Protein AF-Q1EM50-F1 (afdb_monomer_lite)

Sequence (250 aa):
MGCKRLDQEKNQGGVEMMKRMMVLIFISAIVITHGVSFITTSESTPSVVILEKSSELEMSRLENNWWRTETTLEPGMYHYYFSTEESTLTAESDRGNQSEGENRLFLLFVEDFGELQNSVIHDFGNRDYFNPVNEKEFYFAVSLPSGETYEVQLVIDDKEYPLEYLRDFGNQSFYRSERIEVEILEYYFKIGTGKDLVILDSLGLCREPRAFFSFSKERLPISYFELPEWSKGSALLSDISREIRKRRSQ

Secondary structure (DSSP, 8-state):
--SSSHHHHHHHHHHHHHHHHHHHHHHTT----EEEEEEEE-SS--EEEETTTTEEEE-EE-GGGEEEEEEEE-SEEEEEEEE-SS-EEPPSS--S---BTTTTBEEEEE---GGGTTT-B--TTSTTTEEE-SSSEEEEEEEEETTS--EEEEEETTEEEEEEEEEEETTEEEEE---EE-SS-EEEEEEE-SS-EEEEETTEEESS----EE--TTS-SS------GGGTT---THHHHHHHHHTT--

Radius of gyration: 26.75 Å; chains: 1; bounding box: 69×52×103 Å

Structure (mmCIF, N/CA/C/O backbone):
data_AF-Q1EM50-F1
#
_entry.id   AF-Q1EM50-F1
#
loop_
_atom_site.group_PDB
_atom_site.id
_atom_site.type_symbol
_atom_site.label_atom_id
_atom_site.label_alt_id
_atom_site.label_comp_id
_atom_site.label_asym_id
_atom_site.label_entity_id
_atom_site.label_seq_id
_atom_site.pdbx_PDB_ins_code
_atom_site.Cartn_x
_atom_site.Cartn_y
_atom_site.Cartn_z
_atom_site.occupancy
_atom_site.B_iso_or_equiv
_atom_site.auth_seq_id
_atom_site.auth_comp_id
_atom_site.auth_asym_id
_atom_site.auth_atom_id
_atom_site.pdbx_PDB_model_num
ATOM 1 N N . MET A 1 1 ? -47.768 35.170 -52.196 1.00 46.59 1 MET A N 1
ATOM 2 C CA . MET A 1 1 ? -47.112 35.277 -50.873 1.00 46.59 1 MET A CA 1
ATOM 3 C C . MET A 1 1 ? -46.940 33.874 -50.320 1.00 46.59 1 MET A C 1
ATOM 5 O O . MET A 1 1 ? -47.927 33.280 -49.923 1.00 46.59 1 MET A O 1
ATOM 9 N N . GLY A 1 2 ? -45.737 33.306 -50.356 1.00 48.09 2 GLY A N 1
ATOM 10 C CA . GLY A 1 2 ? -45.526 31.945 -49.854 1.00 48.09 2 GLY A CA 1
ATOM 11 C C . GLY A 1 2 ? -44.225 31.351 -50.359 1.00 48.09 2 GLY A C 1
ATOM 12 O O . GLY A 1 2 ? -44.261 30.524 -51.252 1.00 48.09 2 GLY A O 1
ATOM 13 N N . CYS A 1 3 ? -43.083 31.825 -49.855 1.00 46.38 3 CYS A N 1
ATOM 14 C CA . CYS A 1 3 ? -41.795 31.165 -50.105 1.00 46.38 3 CYS A CA 1
ATOM 15 C C . CYS A 1 3 ? -40.685 31.654 -49.153 1.00 46.38 3 CYS A C 1
ATOM 17 O O . CYS A 1 3 ? -39.597 31.992 -49.602 1.00 46.38 3 CYS A O 1
ATOM 19 N N . LYS A 1 4 ? -40.966 31.804 -47.848 1.00 51.16 4 LYS A N 1
ATOM 20 C CA . LYS A 1 4 ? -39.925 32.162 -46.854 1.00 51.16 4 LYS A CA 1
ATOM 21 C C . LYS A 1 4 ? -40.010 31.444 -45.498 1.00 51.16 4 LYS A C 1
ATOM 23 O O . LYS A 1 4 ? -39.128 31.644 -44.678 1.00 51.16 4 LYS A O 1
ATOM 28 N N . ARG A 1 5 ? -41.033 30.615 -45.234 1.00 48.12 5 ARG A N 1
ATOM 29 C CA . ARG A 1 5 ? -41.188 29.942 -43.923 1.00 48.12 5 ARG A CA 1
ATOM 30 C C . ARG A 1 5 ? -40.544 28.558 -43.817 1.00 48.12 5 ARG A C 1
ATOM 32 O O . ARG A 1 5 ? -40.214 28.159 -42.713 1.00 48.12 5 ARG A O 1
ATOM 39 N N . LEU A 1 6 ? -40.329 27.853 -44.927 1.00 47.03 6 LEU A N 1
ATOM 40 C CA . LEU A 1 6 ? -39.844 26.463 -44.898 1.00 47.03 6 LEU A CA 1
ATOM 41 C C . LEU A 1 6 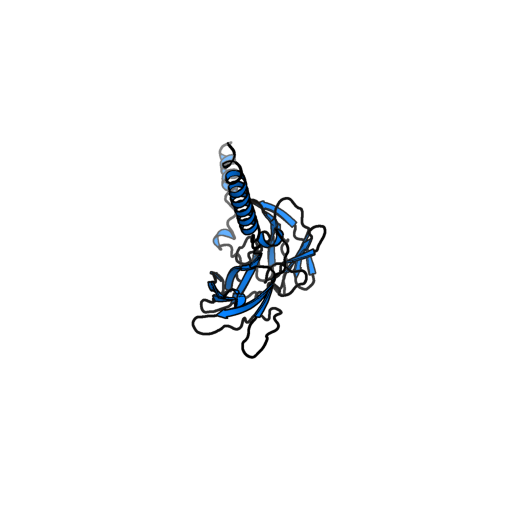? -38.322 26.330 -44.705 1.00 47.03 6 LEU A C 1
ATOM 43 O O . LEU A 1 6 ? -37.862 25.288 -44.248 1.00 47.03 6 LEU A O 1
ATOM 47 N N . ASP A 1 7 ? -37.548 27.384 -44.979 1.00 47.72 7 ASP A N 1
ATOM 48 C CA . ASP A 1 7 ? -36.081 27.325 -44.882 1.00 47.72 7 ASP A CA 1
ATOM 49 C C . ASP A 1 7 ? -35.539 27.688 -43.486 1.00 47.72 7 ASP A C 1
ATOM 51 O O . ASP A 1 7 ? -34.413 27.325 -43.148 1.00 47.72 7 ASP A O 1
ATOM 55 N N . GLN A 1 8 ? -36.330 28.362 -42.638 1.00 45.41 8 GLN A N 1
ATOM 56 C CA . GLN A 1 8 ? -35.905 28.729 -41.277 1.00 45.41 8 GLN A CA 1
ATOM 57 C C . GLN A 1 8 ? -36.078 27.590 -40.259 1.00 45.41 8 GLN A C 1
ATOM 59 O O . GLN A 1 8 ? -35.199 27.406 -39.419 1.00 45.41 8 GLN A O 1
ATOM 64 N N . GLU A 1 9 ? -37.132 26.773 -40.365 1.00 44.31 9 GLU A N 1
ATOM 65 C CA . GLU A 1 9 ? -37.340 25.627 -39.458 1.00 44.31 9 GLU A CA 1
ATOM 66 C C . GLU A 1 9 ? -36.348 24.481 -39.721 1.00 44.31 9 GLU A C 1
ATOM 68 O O . GLU A 1 9 ? -35.894 23.815 -38.789 1.00 44.31 9 GLU A O 1
ATOM 73 N N . LYS A 1 10 ? -35.928 24.289 -40.980 1.00 45.84 10 LYS A N 1
ATOM 74 C CA . LYS A 1 10 ? -34.984 23.225 -41.363 1.00 45.84 10 LYS A CA 1
ATOM 75 C C . LYS A 1 10 ? -33.557 23.481 -40.857 1.00 45.84 10 LYS A C 1
ATOM 77 O O . LYS A 1 10 ? -32.860 22.539 -40.487 1.00 45.84 10 LYS A O 1
ATOM 82 N N . ASN A 1 11 ? -33.142 24.750 -40.794 1.00 48.94 11 ASN A N 1
ATOM 83 C CA . ASN A 1 11 ? -31.814 25.146 -40.314 1.00 48.94 11 ASN A CA 1
ATOM 84 C C . ASN A 1 11 ? -31.705 25.161 -38.780 1.00 48.94 11 ASN A C 1
ATOM 86 O O . ASN A 1 11 ? -30.638 24.860 -38.251 1.00 48.94 11 ASN A O 1
ATOM 90 N N . GLN A 1 12 ? -32.787 25.455 -38.049 1.00 49.91 12 GLN A N 1
ATOM 91 C CA . GLN A 1 12 ? -32.777 25.383 -36.580 1.00 49.91 12 GLN A CA 1
ATOM 92 C C . GLN A 1 12 ? -32.738 23.933 -36.074 1.00 49.91 12 GLN A C 1
ATOM 94 O O . GLN A 1 12 ? -31.935 23.626 -35.194 1.00 49.91 12 GLN A O 1
ATOM 99 N N . GLY A 1 13 ? -33.495 23.019 -36.696 1.00 52.66 13 GLY A N 1
ATOM 100 C CA . GLY A 1 13 ? -33.483 21.596 -36.330 1.00 52.66 13 GLY A CA 1
ATOM 101 C C . GLY A 1 13 ? -32.130 20.904 -36.550 1.00 52.66 13 GLY A C 1
ATOM 102 O O . GLY A 1 13 ? -31.736 20.062 -35.747 1.00 52.66 13 GLY A O 1
ATOM 103 N N . GLY A 1 14 ? -31.383 21.290 -37.593 1.00 54.12 14 GLY A N 1
ATOM 104 C CA . GLY A 1 14 ? -30.041 20.761 -37.871 1.00 54.12 14 GLY A CA 1
ATOM 105 C C . GLY A 1 14 ? -28.981 21.233 -36.871 1.00 54.12 14 GLY A C 1
ATOM 106 O O . GLY A 1 14 ? -28.172 20.432 -36.408 1.00 54.12 14 GLY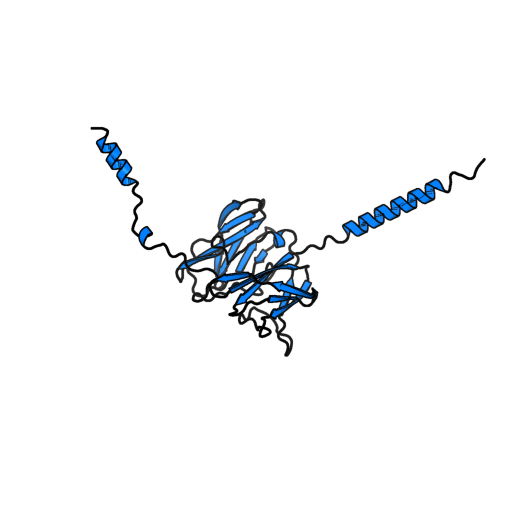 A O 1
ATOM 107 N N . VAL A 1 15 ? -29.023 22.510 -36.473 1.00 59.34 15 VAL A N 1
ATOM 108 C CA . VAL A 1 15 ? -28.106 23.077 -35.466 1.00 59.34 15 VAL A CA 1
ATOM 109 C C . VAL A 1 15 ? -28.381 22.493 -34.079 1.00 59.34 15 VAL A C 1
ATOM 111 O O . VAL A 1 15 ? -27.447 22.242 -33.318 1.00 59.34 15 VAL A O 1
ATOM 114 N N . GLU A 1 16 ? -29.645 22.238 -33.748 1.00 58.31 16 GLU A N 1
ATOM 115 C CA . GLU A 1 16 ? -30.034 21.652 -32.466 1.00 58.31 16 GLU A CA 1
ATOM 116 C C . GLU A 1 16 ? -29.720 20.148 -32.390 1.00 58.31 16 GLU A C 1
ATOM 118 O O . GLU A 1 16 ? -29.239 19.681 -31.355 1.00 58.31 16 GLU A O 1
ATOM 123 N N . MET A 1 17 ? -29.857 19.406 -33.500 1.00 57.94 17 MET A N 1
ATOM 124 C CA . MET A 1 17 ? -29.350 18.030 -33.617 1.00 57.94 17 MET A CA 1
ATOM 125 C C . MET A 1 17 ? -27.823 17.966 -33.507 1.00 57.94 17 MET A C 1
ATOM 127 O O . MET A 1 17 ? -27.319 17.147 -32.746 1.00 57.94 17 MET A O 1
ATOM 131 N N . MET A 1 18 ? -27.081 18.847 -34.189 1.00 57.44 18 MET A N 1
ATOM 132 C CA . MET A 1 18 ? -25.615 18.909 -34.085 1.00 57.44 18 MET A CA 1
ATOM 133 C C . MET A 1 18 ? -25.145 19.248 -32.666 1.00 57.44 18 MET A C 1
ATOM 135 O O . MET A 1 18 ? -24.194 18.642 -32.184 1.00 57.44 18 MET A O 1
ATOM 139 N N . LYS A 1 19 ? -25.826 20.172 -31.971 1.00 54.00 19 LYS A N 1
ATOM 140 C CA . LYS A 1 19 ? -25.531 20.499 -30.566 1.00 54.00 19 LYS A CA 1
ATOM 141 C C . LYS A 1 19 ? -25.819 19.324 -29.633 1.00 54.00 19 LYS A C 1
ATOM 143 O O . LYS A 1 19 ? -24.989 19.030 -28.781 1.00 54.00 19 LYS A O 1
ATOM 148 N N . ARG A 1 20 ? -26.943 18.617 -29.806 1.00 57.12 20 ARG A N 1
ATOM 149 C CA . ARG A 1 20 ? -27.256 17.404 -29.026 1.00 57.12 20 ARG A CA 1
ATOM 150 C C . ARG A 1 20 ? -26.270 16.269 -29.306 1.00 57.12 20 ARG A C 1
ATOM 152 O O . ARG A 1 20 ? -25.880 15.580 -28.373 1.00 57.12 20 ARG A O 1
ATOM 159 N N . MET A 1 21 ? -25.821 16.117 -30.552 1.00 56.72 21 MET A N 1
ATOM 160 C CA . MET A 1 21 ? -24.827 15.113 -30.938 1.00 56.72 21 MET A CA 1
ATOM 161 C C . MET A 1 21 ? -23.429 15.458 -30.401 1.00 56.72 21 MET A C 1
ATOM 163 O O . MET A 1 21 ? -22.758 14.576 -29.884 1.00 56.72 21 MET A O 1
ATOM 167 N N . MET A 1 22 ? -23.019 16.736 -30.412 1.00 54.31 22 MET A N 1
ATOM 168 C CA . MET A 1 22 ? -21.785 17.191 -29.747 1.00 54.31 22 MET A CA 1
ATOM 169 C C . MET A 1 22 ? -21.837 17.004 -28.228 1.00 54.31 22 MET A C 1
ATOM 171 O O . MET A 1 22 ? -20.838 16.600 -27.650 1.00 54.31 22 MET A O 1
ATOM 175 N N . VAL A 1 23 ? -22.977 17.267 -27.580 1.00 54.34 23 VAL A N 1
ATOM 176 C CA . VAL A 1 23 ? -23.145 17.041 -26.133 1.00 54.34 23 VAL A CA 1
ATOM 177 C C . VAL A 1 23 ? -23.120 15.545 -25.802 1.00 54.34 23 VAL A C 1
ATOM 179 O O . VAL A 1 23 ? -22.482 15.164 -24.831 1.00 54.34 23 VAL A O 1
ATOM 182 N N . LEU A 1 24 ? -23.718 14.681 -26.628 1.00 50.94 24 LEU A N 1
ATOM 183 C CA . LEU A 1 24 ? -23.618 13.223 -26.475 1.00 50.94 24 LEU A CA 1
ATOM 184 C C . LEU A 1 24 ? -22.183 12.706 -26.680 1.00 50.94 24 LEU A C 1
ATOM 186 O O . LEU A 1 24 ? -21.762 11.835 -25.930 1.00 50.94 24 LEU A O 1
ATOM 190 N N . ILE A 1 25 ? -21.421 13.280 -27.619 1.00 52.12 25 ILE A N 1
ATOM 191 C CA . ILE A 1 25 ? -19.994 12.966 -27.828 1.00 52.12 25 ILE A CA 1
ATOM 192 C C . ILE A 1 25 ? -19.126 13.483 -26.664 1.00 52.12 25 ILE A C 1
ATOM 194 O O . ILE A 1 25 ? -18.155 12.837 -26.285 1.00 52.12 25 ILE A O 1
ATOM 198 N N . PHE A 1 26 ? -19.488 14.616 -26.052 1.00 46.25 26 PHE A N 1
ATOM 199 C CA . PHE A 1 26 ? -18.817 15.128 -24.850 1.00 46.25 26 PHE A CA 1
ATOM 200 C C . PHE A 1 26 ? -19.151 14.323 -23.583 1.00 46.25 26 PHE A C 1
ATOM 202 O O . PHE A 1 26 ? -18.337 14.278 -22.667 1.00 46.25 26 PHE A O 1
ATOM 209 N N . ILE A 1 27 ? -20.322 13.682 -23.525 1.00 49.00 27 ILE A N 1
ATOM 210 C CA . ILE A 1 27 ? -20.738 12.826 -22.401 1.00 49.00 27 ILE A CA 1
ATOM 211 C C . ILE A 1 27 ? -20.213 11.384 -22.564 1.00 49.00 27 ILE A C 1
ATOM 213 O O . ILE A 1 27 ? -20.078 10.672 -21.574 1.00 49.00 27 ILE A O 1
ATOM 217 N N . SER A 1 28 ? -19.856 10.941 -23.776 1.00 42.94 28 SER A N 1
ATOM 218 C CA . SER A 1 28 ? -19.485 9.542 -24.051 1.00 42.94 28 SER A CA 1
ATOM 219 C C . SER A 1 28 ? -18.053 9.130 -23.684 1.00 42.94 28 SER A C 1
ATOM 221 O O . SER A 1 28 ? -17.661 8.017 -24.018 1.00 42.94 28 SER A O 1
ATOM 223 N N . ALA A 1 29 ? -17.255 9.976 -23.032 1.00 45.69 29 ALA A N 1
ATOM 224 C CA . ALA A 1 29 ? -15.883 9.608 -22.674 1.00 45.69 29 ALA A CA 1
ATOM 225 C C . ALA A 1 29 ? -15.440 10.189 -21.326 1.00 45.69 29 ALA A C 1
ATOM 227 O O . ALA A 1 29 ? -14.346 10.740 -21.209 1.00 45.69 29 ALA A O 1
ATOM 228 N N . ILE A 1 30 ? -16.267 10.046 -20.284 1.00 45.31 30 ILE A N 1
ATOM 229 C CA . ILE A 1 30 ? -15.701 9.990 -18.931 1.00 45.31 30 ILE A CA 1
ATOM 230 C C . ILE A 1 30 ? -14.996 8.640 -18.849 1.00 45.31 30 ILE A C 1
ATOM 232 O O . ILE A 1 30 ? -15.597 7.613 -18.550 1.00 45.31 30 ILE A O 1
ATOM 236 N N . VAL A 1 31 ? -13.727 8.645 -19.235 1.00 50.88 31 VAL A N 1
ATOM 237 C CA . VAL A 1 31 ? -12.832 7.519 -19.032 1.00 50.88 31 VAL A CA 1
ATOM 238 C C . VAL A 1 31 ? -12.596 7.443 -17.529 1.00 50.88 31 VAL A C 1
ATOM 240 O O . VAL A 1 31 ? -11.901 8.290 -16.969 1.00 50.88 31 VAL A O 1
ATOM 243 N N . ILE A 1 32 ? -13.252 6.493 -16.862 1.00 57.81 32 ILE A N 1
ATOM 244 C CA . ILE A 1 32 ? -13.056 6.264 -15.431 1.00 57.81 32 ILE A CA 1
ATOM 245 C C . ILE A 1 32 ? -11.685 5.608 -15.283 1.00 57.81 32 ILE A C 1
ATOM 247 O O . ILE A 1 32 ? -11.482 4.456 -15.673 1.00 57.81 32 ILE A O 1
ATOM 251 N N . THR A 1 33 ? -10.726 6.372 -14.775 1.00 55.50 33 THR A N 1
ATOM 252 C CA . THR A 1 33 ? -9.389 5.876 -14.468 1.00 55.50 33 THR A CA 1
ATOM 253 C C . THR A 1 33 ? -9.301 5.489 -12.990 1.00 55.50 33 THR A C 1
ATOM 255 O O . THR A 1 33 ? -10.039 6.007 -12.155 1.00 55.50 33 THR A O 1
ATOM 258 N N . HIS A 1 34 ? -8.430 4.531 -12.694 1.00 70.00 34 HIS A N 1
ATOM 259 C CA . HIS A 1 34 ? -8.371 3.750 -11.464 1.00 70.00 34 HIS A CA 1
ATOM 260 C C . HIS A 1 34 ? -6.939 3.770 -10.930 1.00 70.00 34 HIS A C 1
ATOM 262 O O . HIS A 1 34 ? -6.017 3.425 -11.669 1.00 70.00 34 HIS A O 1
ATOM 268 N N . GLY A 1 35 ? -6.741 4.187 -9.677 1.00 73.69 35 GLY A N 1
ATOM 269 C CA . GLY A 1 35 ? -5.419 4.242 -9.045 1.00 73.69 35 GLY A CA 1
ATOM 270 C C . GLY A 1 35 ? -4.716 2.879 -9.006 1.00 73.69 35 GLY A C 1
ATOM 271 O O . GLY A 1 35 ? -5.285 1.891 -8.535 1.00 73.69 35 GLY A O 1
ATOM 272 N N . VAL A 1 36 ? -3.477 2.841 -9.499 1.00 81.94 36 VAL A N 1
ATOM 273 C CA . VAL A 1 36 ? -2.572 1.684 -9.499 1.00 81.94 36 VAL A CA 1
ATOM 274 C C . VAL A 1 36 ? -1.199 2.132 -9.006 1.00 81.94 36 VAL A C 1
ATOM 276 O O . VAL A 1 36 ? -0.687 3.167 -9.436 1.00 81.94 36 VAL A O 1
ATOM 279 N N . SER A 1 37 ? -0.592 1.326 -8.135 1.00 83.62 37 SER A N 1
ATOM 280 C CA . SER A 1 37 ? 0.746 1.557 -7.588 1.00 83.62 37 SER A CA 1
ATOM 281 C C . SER A 1 37 ? 1.738 0.536 -8.139 1.00 83.62 37 SER A C 1
ATOM 283 O O . SER A 1 37 ? 1.469 -0.664 -8.160 1.00 83.62 37 SER A O 1
ATOM 285 N N . PHE A 1 38 ? 2.905 1.016 -8.562 1.00 87.00 38 PHE A N 1
ATOM 286 C CA . PHE A 1 38 ? 4.030 0.191 -8.988 1.00 87.00 38 PHE A CA 1
ATOM 287 C C . PHE A 1 38 ? 5.197 0.394 -8.037 1.00 87.00 38 PHE A C 1
ATOM 289 O O . PHE A 1 38 ? 5.531 1.525 -7.681 1.00 87.00 38 PHE A O 1
ATOM 296 N N . ILE A 1 39 ? 5.829 -0.708 -7.635 1.00 86.44 39 ILE A N 1
ATOM 297 C CA . ILE A 1 39 ? 6.835 -0.715 -6.576 1.00 86.44 39 ILE A CA 1
ATOM 298 C C . ILE A 1 39 ? 7.973 -1.649 -6.979 1.00 86.44 39 ILE A C 1
ATOM 300 O O . ILE A 1 39 ? 7.712 -2.769 -7.415 1.00 86.44 39 ILE A O 1
ATOM 304 N N . THR A 1 40 ? 9.219 -1.215 -6.795 1.00 86.06 40 THR A N 1
ATOM 305 C CA . THR A 1 40 ? 10.405 -2.060 -6.988 1.00 86.06 40 THR A CA 1
ATOM 306 C C . THR A 1 40 ? 11.553 -1.623 -6.081 1.00 86.06 40 THR A C 1
ATOM 308 O O . THR A 1 40 ? 11.543 -0.525 -5.522 1.00 86.06 40 THR A O 1
ATOM 311 N N . THR A 1 41 ? 12.571 -2.468 -5.967 1.00 85.56 41 THR A N 1
ATOM 312 C CA . THR A 1 41 ? 13.893 -2.120 -5.445 1.00 85.56 41 THR A CA 1
ATOM 313 C C . THR A 1 41 ? 14.873 -1.949 -6.603 1.00 85.56 41 THR A C 1
ATOM 315 O O . THR A 1 41 ? 14.811 -2.683 -7.587 1.00 85.56 41 THR A O 1
ATOM 318 N N . SER A 1 42 ? 15.760 -0.957 -6.519 1.00 85.50 42 SER A N 1
ATOM 319 C CA . SER A 1 42 ? 16.832 -0.757 -7.504 1.00 85.50 42 SER A CA 1
ATOM 320 C C . SER A 1 42 ? 17.921 0.162 -6.955 1.00 85.50 42 SER A C 1
ATOM 322 O O . SER A 1 42 ? 17.621 1.130 -6.254 1.00 85.50 42 SER A O 1
ATOM 324 N N . GLU A 1 43 ? 19.179 -0.115 -7.295 1.00 86.38 43 GLU A N 1
ATOM 325 C CA . GLU A 1 43 ? 20.314 0.761 -6.971 1.00 86.38 43 GLU A CA 1
ATOM 326 C C . GLU A 1 43 ? 20.378 1.999 -7.883 1.00 86.38 43 GLU A C 1
ATOM 328 O O . GLU A 1 43 ? 20.822 3.064 -7.456 1.00 86.38 43 GLU A O 1
ATOM 333 N N . SER A 1 44 ? 19.895 1.879 -9.122 1.00 87.31 44 SER A N 1
ATOM 334 C CA . SER A 1 44 ? 19.751 2.974 -10.089 1.00 87.31 44 SER A CA 1
ATOM 335 C C . SER A 1 44 ? 18.296 3.438 -10.184 1.00 87.31 44 SER A C 1
ATOM 337 O O . SER A 1 44 ? 17.386 2.688 -9.829 1.00 87.31 44 SER A O 1
ATOM 339 N N . THR A 1 45 ? 18.063 4.669 -10.653 1.00 90.56 45 THR A N 1
ATOM 340 C CA . THR A 1 45 ? 16.712 5.236 -10.811 1.00 90.56 45 THR A CA 1
ATOM 341 C C . THR A 1 45 ? 15.898 4.412 -11.814 1.00 90.56 45 THR A C 1
ATOM 343 O O . THR A 1 45 ? 16.259 4.391 -12.994 1.00 90.56 45 THR A O 1
ATOM 346 N N . PRO A 1 46 ? 14.819 3.737 -11.381 1.00 91.62 46 PRO A N 1
ATOM 347 C CA . PRO A 1 46 ? 13.969 2.976 -12.268 1.00 91.62 46 PRO A CA 1
ATOM 348 C C . PRO A 1 46 ? 12.812 3.822 -12.815 1.00 91.62 46 PRO A C 1
ATOM 350 O O . PRO A 1 46 ? 12.378 4.805 -12.208 1.00 91.62 46 PRO A O 1
ATOM 353 N N . SER A 1 47 ? 12.267 3.374 -13.937 1.00 91.69 47 SER A N 1
ATOM 354 C CA . SER A 1 47 ? 10.997 3.810 -14.510 1.00 91.69 47 SER A CA 1
ATOM 355 C C . SER A 1 47 ? 10.075 2.609 -14.731 1.00 91.69 47 SER A C 1
ATOM 357 O O . SER A 1 47 ? 10.524 1.460 -14.790 1.00 91.69 47 SER A O 1
ATOM 359 N N . VAL A 1 48 ? 8.773 2.867 -14.845 1.00 91.44 48 VAL A N 1
ATOM 360 C CA . VAL A 1 48 ? 7.770 1.860 -15.223 1.00 91.44 48 VAL A CA 1
ATOM 361 C C . VAL A 1 48 ? 7.294 2.142 -16.631 1.00 91.44 48 VAL A C 1
ATOM 363 O O . VAL A 1 48 ? 6.753 3.214 -16.894 1.00 91.44 48 VAL A O 1
ATOM 366 N N . VAL A 1 49 ? 7.435 1.170 -17.525 1.00 90.56 49 VAL A N 1
ATOM 367 C CA . VAL A 1 49 ? 6.914 1.259 -18.889 1.00 90.56 49 VAL A CA 1
ATOM 368 C C . VAL A 1 49 ? 5.646 0.423 -18.992 1.00 90.56 49 VAL A C 1
ATOM 370 O O . VAL A 1 49 ? 5.680 -0.771 -18.711 1.00 90.56 49 VAL A O 1
ATOM 373 N N . ILE A 1 50 ? 4.542 1.045 -19.413 1.00 91.06 50 ILE A N 1
ATOM 374 C CA . ILE A 1 50 ? 3.243 0.394 -19.643 1.00 91.06 50 ILE A CA 1
ATOM 375 C C . ILE A 1 50 ? 2.986 0.366 -21.150 1.00 91.06 50 ILE A C 1
ATOM 377 O O . ILE A 1 50 ? 2.811 1.417 -21.780 1.00 91.06 50 ILE A O 1
ATOM 381 N N . LEU A 1 51 ? 2.966 -0.832 -21.737 1.00 89.44 51 LEU A N 1
ATOM 382 C CA . LEU A 1 51 ? 2.999 -1.015 -23.190 1.00 89.44 51 LEU A CA 1
ATOM 383 C C . LEU A 1 51 ? 1.747 -0.465 -23.879 1.00 89.44 51 LEU A C 1
ATOM 385 O O . LEU A 1 51 ? 1.850 0.307 -24.834 1.00 89.44 51 LEU A O 1
ATOM 389 N N . GLU A 1 52 ? 0.561 -0.793 -23.369 1.00 90.88 52 GLU A N 1
ATOM 390 C CA . GLU A 1 52 ? -0.723 -0.418 -23.975 1.00 90.88 52 GLU A CA 1
ATOM 391 C C . GLU A 1 52 ? -0.980 1.090 -23.934 1.00 90.88 52 GLU A C 1
ATOM 393 O O . GLU A 1 52 ? -1.747 1.613 -24.742 1.00 90.88 52 GLU A O 1
ATOM 398 N N . LYS A 1 53 ? -0.340 1.806 -23.005 1.00 88.00 53 LYS A N 1
ATOM 399 C CA . LYS A 1 53 ? -0.430 3.268 -22.901 1.00 88.00 53 LYS A CA 1
ATOM 400 C C . LYS A 1 53 ? 0.720 3.981 -23.613 1.00 88.00 53 LYS A C 1
ATOM 402 O O . LYS A 1 53 ? 0.652 5.198 -23.762 1.00 88.00 53 LYS A O 1
ATOM 407 N N . SER A 1 54 ? 1.746 3.250 -24.066 1.00 86.88 54 SER A N 1
ATOM 408 C CA . SER A 1 54 ? 2.994 3.829 -24.590 1.00 86.88 54 SER A CA 1
ATOM 409 C C . SER A 1 54 ? 3.557 4.904 -23.651 1.00 86.88 54 SER A C 1
ATOM 411 O O . SER A 1 54 ? 4.014 5.958 -24.091 1.00 86.88 54 SER A O 1
ATOM 413 N N . SER A 1 55 ? 3.454 4.650 -22.345 1.00 88.94 55 SER A N 1
ATOM 414 C CA . SER A 1 55 ? 3.813 5.595 -21.294 1.00 88.94 55 SER A CA 1
ATOM 415 C C . SER A 1 55 ? 4.958 5.051 -20.460 1.00 88.94 55 SER A C 1
ATOM 417 O O . SER A 1 55 ? 4.931 3.888 -20.054 1.00 88.94 55 SER A O 1
ATOM 419 N N . GLU A 1 56 ? 5.903 5.927 -20.149 1.00 92.31 56 GLU A N 1
ATOM 420 C CA . GLU A 1 56 ? 6.960 5.692 -19.178 1.00 92.31 56 GLU A CA 1
ATOM 421 C C . GLU A 1 56 ? 6.727 6.604 -17.973 1.00 92.31 56 GLU A C 1
ATOM 423 O O . GLU A 1 56 ? 6.487 7.803 -18.125 1.00 92.31 56 GLU A O 1
ATOM 428 N N . LEU A 1 57 ? 6.737 6.016 -16.781 1.00 92.75 57 LEU A N 1
ATOM 429 C CA . LEU A 1 57 ? 6.469 6.696 -15.524 1.00 92.75 57 LEU A CA 1
ATOM 430 C C . LEU A 1 57 ? 7.745 6.743 -14.694 1.00 92.75 57 LEU A C 1
ATOM 432 O O . LEU A 1 57 ? 8.318 5.704 -14.359 1.00 92.75 57 LEU A O 1
ATOM 436 N N . GLU A 1 58 ? 8.159 7.952 -14.328 1.00 93.12 58 GLU A N 1
ATOM 437 C CA . GLU A 1 58 ? 9.238 8.152 -13.368 1.00 93.12 58 GLU A CA 1
ATOM 438 C C . GLU A 1 58 ? 8.812 7.667 -11.979 1.00 93.12 58 GLU A C 1
ATOM 440 O O . GLU A 1 58 ? 7.651 7.806 -11.570 1.00 93.12 58 GLU A O 1
ATOM 445 N N . MET A 1 59 ? 9.765 7.092 -11.245 1.00 92.62 59 MET A N 1
ATOM 446 C CA . MET A 1 59 ? 9.537 6.605 -9.891 1.00 92.62 59 MET A CA 1
ATOM 447 C C . MET A 1 59 ? 10.167 7.529 -8.854 1.00 92.62 59 MET A C 1
ATOM 449 O O . MET A 1 59 ? 11.292 8.005 -8.994 1.00 92.62 59 MET A O 1
ATOM 453 N N . SER A 1 60 ? 9.435 7.752 -7.769 1.00 92.56 60 SER A N 1
ATOM 454 C CA . SER A 1 60 ? 9.911 8.476 -6.599 1.00 92.56 60 SER A CA 1
ATOM 455 C C . SER A 1 60 ? 10.660 7.535 -5.665 1.00 92.56 60 SER A C 1
ATOM 457 O O . SER A 1 60 ? 10.220 6.411 -5.403 1.00 92.56 60 SER A O 1
ATOM 459 N N . ARG A 1 61 ? 11.799 8.008 -5.155 1.00 92.25 61 ARG A N 1
ATOM 460 C CA . ARG A 1 61 ? 12.652 7.250 -4.239 1.00 92.25 61 ARG A CA 1
ATOM 461 C C . ARG A 1 61 ? 12.082 7.265 -2.822 1.00 92.25 61 ARG A C 1
ATOM 463 O O . ARG A 1 61 ? 11.721 8.320 -2.307 1.00 92.25 61 ARG A O 1
ATOM 470 N N . LEU A 1 62 ? 12.077 6.099 -2.195 1.00 90.81 62 LEU A N 1
ATOM 471 C CA . LEU A 1 62 ? 11.822 5.873 -0.775 1.00 90.81 62 LEU A CA 1
ATOM 472 C C . LEU A 1 62 ? 13.131 5.452 -0.084 1.00 90.81 62 LEU A C 1
ATOM 474 O O . LEU A 1 62 ? 14.203 5.414 -0.699 1.00 90.81 62 LEU A O 1
ATOM 478 N N . GLU A 1 63 ? 13.076 5.151 1.210 1.00 91.00 63 GLU A N 1
ATOM 479 C CA . GLU A 1 63 ? 14.264 4.692 1.929 1.00 91.00 63 GLU A CA 1
ATOM 480 C C . GLU A 1 63 ? 14.733 3.315 1.434 1.00 91.00 63 GLU A C 1
ATOM 482 O O . GLU A 1 63 ? 13.996 2.570 0.786 1.00 91.00 63 GLU A O 1
ATOM 487 N N . ASN A 1 64 ? 15.997 2.985 1.715 1.00 89.06 64 ASN A N 1
ATOM 488 C CA . ASN A 1 64 ? 16.595 1.683 1.406 1.00 89.06 64 ASN A CA 1
ATOM 489 C C . ASN A 1 64 ? 16.390 1.225 -0.051 1.00 89.06 64 ASN A C 1
ATOM 491 O O . ASN A 1 64 ? 16.188 0.040 -0.326 1.00 89.06 64 ASN A O 1
ATOM 495 N N . ASN A 1 65 ? 16.479 2.175 -0.992 1.00 88.62 65 ASN A N 1
ATOM 496 C CA . ASN A 1 65 ? 16.421 1.932 -2.437 1.00 88.62 65 ASN A CA 1
ATOM 497 C C . ASN A 1 65 ? 15.095 1.323 -2.916 1.00 88.62 65 ASN A C 1
ATOM 499 O O . ASN A 1 65 ? 15.057 0.651 -3.949 1.00 88.62 65 ASN A O 1
ATOM 503 N N . TRP A 1 66 ? 14.019 1.555 -2.166 1.00 90.62 66 TRP A N 1
ATOM 504 C CA . TRP A 1 66 ? 12.666 1.357 -2.657 1.00 90.62 66 TRP A CA 1
ATOM 505 C C . TRP A 1 66 ? 12.267 2.493 -3.589 1.00 90.62 66 TRP A C 1
ATOM 507 O O . TRP A 1 66 ? 12.643 3.649 -3.395 1.00 90.62 66 TRP A O 1
ATOM 517 N N . TRP A 1 67 ? 11.472 2.153 -4.592 1.00 91.00 67 TRP A N 1
ATOM 518 C CA . TRP A 1 67 ? 10.955 3.080 -5.582 1.00 91.00 67 TRP A CA 1
ATOM 519 C C . TRP A 1 67 ? 9.471 2.834 -5.775 1.00 91.00 67 TRP A C 1
ATOM 521 O O . TRP A 1 67 ? 9.031 1.682 -5.815 1.00 91.00 67 TRP A O 1
ATOM 531 N N . ARG A 1 68 ? 8.705 3.915 -5.919 1.00 89.12 68 ARG A N 1
ATOM 532 C CA . ARG A 1 68 ? 7.265 3.857 -6.172 1.00 89.12 68 ARG A CA 1
ATOM 533 C C . ARG A 1 68 ? 6.851 4.853 -7.237 1.00 89.12 68 ARG A C 1
ATOM 535 O O . ARG A 1 68 ? 7.361 5.969 -7.280 1.00 89.12 68 ARG A O 1
ATOM 542 N N . THR A 1 69 ? 5.870 4.479 -8.040 1.00 89.62 69 THR A N 1
ATOM 543 C CA . THR A 1 69 ? 5.078 5.435 -8.813 1.00 89.62 69 THR A CA 1
ATOM 544 C C . THR A 1 69 ? 3.614 5.037 -8.783 1.00 89.62 69 THR A C 1
ATOM 546 O O . THR A 1 69 ? 3.283 3.875 -8.539 1.00 89.62 69 THR A O 1
ATOM 549 N N . GLU A 1 70 ? 2.745 6.009 -9.010 1.00 86.69 70 GLU A N 1
ATOM 550 C CA . GLU A 1 70 ? 1.308 5.804 -9.088 1.00 86.69 70 GLU A CA 1
ATOM 551 C C . GLU A 1 70 ? 0.780 6.418 -10.368 1.00 86.69 70 GLU A C 1
ATOM 553 O O . GLU A 1 70 ? 1.229 7.472 -10.818 1.00 86.69 70 GLU A O 1
ATOM 558 N N . THR A 1 71 ? -0.196 5.750 -10.956 1.00 87.06 71 THR A N 1
ATOM 559 C CA . THR A 1 71 ? -0.905 6.253 -12.123 1.00 87.06 71 THR A CA 1
ATOM 560 C C . THR A 1 71 ? -2.350 5.810 -12.057 1.00 87.06 71 THR A C 1
ATOM 562 O O . THR A 1 71 ? -2.731 4.980 -11.231 1.00 87.06 71 THR A O 1
ATOM 565 N N . THR A 1 72 ? -3.161 6.354 -12.950 1.00 85.81 72 THR A N 1
ATOM 566 C CA . THR A 1 72 ? -4.547 5.936 -13.095 1.00 85.81 72 THR A CA 1
ATOM 567 C C . THR A 1 72 ? -4.727 5.209 -14.421 1.00 85.81 72 THR A C 1
ATOM 569 O O . THR A 1 72 ? -4.409 5.770 -15.472 1.00 85.81 72 THR A O 1
ATOM 572 N N . LEU A 1 73 ? -5.244 3.982 -14.380 1.00 87.69 73 LEU A N 1
ATOM 573 C CA . LEU A 1 73 ? -5.486 3.133 -15.551 1.00 87.69 73 LEU A CA 1
ATOM 574 C C . LEU A 1 73 ? -6.979 2.874 -15.745 1.00 87.69 73 LEU A C 1
ATOM 576 O O . LEU A 1 73 ? -7.762 2.975 -14.813 1.00 87.69 73 LEU A O 1
ATOM 580 N N . GLU A 1 74 ? -7.402 2.568 -16.962 1.00 88.75 74 GLU A N 1
ATOM 581 C CA . GLU A 1 74 ? -8.769 2.080 -17.176 1.00 88.75 74 GLU A CA 1
ATOM 582 C C . GLU A 1 74 ? -8.866 0.618 -16.725 1.00 88.75 74 GLU A C 1
ATOM 584 O O . GLU A 1 74 ? -7.838 -0.059 -16.669 1.00 88.75 74 GLU A O 1
ATOM 589 N N . PRO A 1 75 ? -10.066 0.091 -16.436 1.00 90.12 75 PRO A N 1
ATOM 590 C CA . PRO A 1 75 ? -10.227 -1.341 -16.238 1.00 90.12 75 PRO A CA 1
ATOM 591 C C . PRO A 1 75 ? -9.762 -2.108 -17.483 1.00 90.12 75 PRO A C 1
ATOM 593 O O . PRO A 1 75 ? -10.139 -1.770 -18.609 1.00 90.12 75 PRO A O 1
ATOM 596 N N . GLY A 1 76 ? -8.935 -3.135 -17.301 1.00 91.00 76 GLY A N 1
ATOM 597 C CA . GLY A 1 76 ? -8.324 -3.852 -18.416 1.00 91.00 76 GLY A CA 1
ATOM 598 C C . GLY A 1 76 ? -7.058 -4.623 -18.060 1.00 91.00 76 GLY A C 1
ATOM 599 O O . GLY A 1 76 ? -6.632 -4.673 -16.910 1.00 91.00 76 GLY A O 1
ATOM 600 N N . MET A 1 77 ? -6.471 -5.248 -19.078 1.00 90.25 77 MET A N 1
ATOM 601 C CA . MET A 1 77 ? -5.215 -5.997 -18.988 1.00 90.25 77 MET A CA 1
ATOM 602 C C . MET A 1 77 ? -4.074 -5.142 -19.533 1.00 90.25 77 MET A C 1
ATOM 604 O O . MET A 1 77 ? -4.197 -4.592 -20.628 1.00 90.25 77 MET A O 1
ATOM 608 N N . TYR A 1 78 ? -2.976 -5.064 -18.787 1.00 89.44 78 TYR A N 1
ATOM 609 C CA . TYR A 1 78 ? -1.798 -4.274 -19.124 1.00 89.44 78 TYR A CA 1
ATOM 610 C C . TYR A 1 78 ? -0.528 -5.101 -19.007 1.00 89.44 78 TYR A C 1
ATOM 612 O O . TYR A 1 78 ? -0.352 -5.841 -18.038 1.00 89.44 78 TYR A O 1
ATOM 620 N N . HIS A 1 79 ? 0.387 -4.902 -19.947 1.00 89.06 79 HIS A N 1
ATOM 621 C CA . HIS A 1 79 ? 1.749 -5.396 -19.864 1.00 89.06 79 HIS A CA 1
ATOM 622 C C . HIS A 1 79 ? 2.674 -4.263 -19.443 1.00 89.06 79 HIS A C 1
ATOM 624 O O . HIS A 1 79 ? 2.644 -3.162 -20.003 1.00 89.06 79 HIS A O 1
ATOM 630 N N . TYR A 1 80 ? 3.531 -4.540 -18.469 1.00 87.94 80 TYR A N 1
ATOM 631 C CA . TYR A 1 80 ? 4.486 -3.558 -17.984 1.00 87.94 80 TYR A CA 1
ATOM 632 C C . TYR A 1 80 ? 5.835 -4.178 -17.631 1.00 87.94 80 TYR A C 1
ATOM 634 O O . TYR A 1 80 ? 5.958 -5.384 -17.420 1.00 87.94 80 TYR A O 1
ATOM 642 N N . TYR A 1 81 ? 6.864 -3.339 -17.569 1.00 86.38 81 TYR A N 1
ATOM 643 C CA . TYR A 1 81 ? 8.182 -3.716 -17.069 1.00 86.38 81 TYR A CA 1
ATOM 644 C C . TYR A 1 81 ? 8.868 -2.534 -16.384 1.00 86.38 81 TYR A C 1
ATOM 646 O O . TYR A 1 81 ? 8.512 -1.375 -16.608 1.00 86.38 81 TYR A O 1
ATOM 654 N N . PHE A 1 82 ? 9.865 -2.839 -15.553 1.00 86.94 82 PHE A N 1
ATOM 655 C CA . PHE A 1 82 ? 10.728 -1.831 -14.946 1.00 86.94 82 PHE A CA 1
ATOM 656 C C . PHE A 1 82 ? 11.981 -1.635 -15.802 1.00 86.94 82 PHE A C 1
ATOM 658 O O . PHE A 1 82 ? 12.599 -2.604 -16.246 1.00 86.94 82 PHE A O 1
ATOM 665 N N . SER A 1 83 ? 12.371 -0.387 -16.032 1.00 87.06 83 SER A N 1
ATOM 666 C CA . SER A 1 83 ? 13.572 -0.033 -16.790 1.00 87.06 83 SER A CA 1
ATOM 667 C C . SER A 1 83 ? 14.508 0.817 -15.947 1.00 87.06 83 SER A C 1
ATOM 669 O O . SER A 1 83 ? 14.065 1.543 -15.071 1.00 87.06 83 SER A O 1
ATOM 671 N N . THR A 1 84 ? 15.804 0.738 -16.220 1.00 85.50 84 THR A N 1
ATOM 672 C CA . THR A 1 84 ? 16.844 1.645 -15.714 1.00 85.50 84 THR A CA 1
ATOM 673 C C . THR A 1 84 ? 17.699 2.109 -16.888 1.00 85.50 84 THR A C 1
ATOM 675 O O . THR A 1 84 ? 17.601 1.544 -17.977 1.00 85.50 84 THR A O 1
ATOM 678 N N . GLU A 1 85 ? 18.570 3.099 -16.681 1.00 77.31 85 GLU A N 1
ATOM 679 C CA . GLU A 1 85 ? 19.492 3.575 -17.729 1.00 77.31 85 GLU A CA 1
ATOM 680 C C . GLU A 1 85 ? 20.398 2.464 -18.292 1.00 77.31 85 GLU A C 1
ATOM 682 O O . GLU A 1 85 ? 20.796 2.512 -19.455 1.00 77.31 85 GLU A O 1
ATOM 687 N N . GLU A 1 86 ? 20.717 1.454 -17.479 1.00 67.00 86 GLU A N 1
ATOM 688 C CA . GLU A 1 86 ? 21.688 0.408 -17.817 1.00 67.00 86 GLU A CA 1
ATOM 689 C C . GLU A 1 86 ? 21.035 -0.896 -18.296 1.00 67.00 86 GLU A C 1
ATOM 691 O O . GLU A 1 86 ? 21.678 -1.695 -18.979 1.00 67.00 86 GLU A O 1
ATOM 696 N N . SER A 1 87 ? 19.771 -1.146 -17.938 1.00 64.75 87 SER A N 1
ATOM 697 C CA . SER A 1 87 ? 19.085 -2.400 -18.264 1.00 64.75 87 SER A CA 1
ATOM 698 C C . SER A 1 87 ? 17.574 -2.347 -18.036 1.00 64.75 87 SER A C 1
ATOM 700 O O . SER A 1 87 ? 17.067 -1.556 -17.240 1.00 64.75 87 SER A O 1
ATOM 702 N N . THR A 1 88 ? 16.850 -3.265 -18.677 1.00 64.12 88 THR A N 1
ATOM 703 C CA . THR A 1 88 ? 15.513 -3.668 -18.230 1.00 64.12 88 THR A CA 1
ATOM 704 C C . THR A 1 88 ? 15.659 -4.481 -16.946 1.00 64.12 88 THR A C 1
ATOM 706 O O . THR A 1 88 ? 16.316 -5.525 -16.948 1.00 64.12 88 THR A O 1
ATOM 709 N N . LEU A 1 89 ? 15.067 -4.010 -15.849 1.00 60.72 89 LEU A N 1
ATOM 710 C CA . LEU A 1 89 ? 15.098 -4.730 -14.584 1.00 60.72 89 LEU A CA 1
ATOM 711 C C . LEU A 1 89 ? 14.098 -5.881 -14.611 1.00 60.72 89 LEU A C 1
ATOM 713 O O . LEU A 1 89 ? 12.926 -5.718 -14.952 1.00 60.72 89 LEU A O 1
ATOM 717 N N . THR A 1 90 ? 14.543 -7.036 -14.132 1.00 50.75 90 THR A N 1
ATOM 718 C CA . THR A 1 90 ? 13.630 -7.985 -13.501 1.00 50.75 90 THR A CA 1
ATOM 719 C C . THR A 1 90 ? 13.282 -7.495 -12.113 1.00 50.75 90 THR A C 1
ATOM 721 O O . THR A 1 90 ? 14.187 -7.298 -11.308 1.00 50.75 90 THR A O 1
ATOM 724 N N . ALA A 1 91 ? 11.993 -7.337 -11.815 1.00 44.66 91 ALA A N 1
ATOM 725 C CA . ALA A 1 91 ? 11.563 -7.201 -10.431 1.00 44.66 91 ALA A CA 1
ATOM 726 C C . ALA A 1 91 ? 12.019 -8.454 -9.663 1.00 44.66 91 ALA A C 1
ATOM 728 O O . ALA A 1 91 ? 11.671 -9.570 -10.043 1.00 44.66 91 ALA A O 1
ATOM 729 N N . GLU A 1 92 ? 12.816 -8.278 -8.609 1.00 42.25 92 GLU A N 1
ATOM 730 C CA . GLU A 1 92 ? 13.186 -9.371 -7.697 1.00 42.25 92 GLU A CA 1
ATOM 731 C C . GLU A 1 92 ? 11.991 -9.858 -6.868 1.00 42.25 92 GLU A C 1
ATOM 733 O O . GLU A 1 92 ? 12.060 -10.928 -6.269 1.00 42.25 92 GLU A O 1
ATOM 738 N N . SER A 1 93 ? 10.880 -9.114 -6.834 1.00 40.72 93 SER A N 1
ATOM 739 C CA . SER A 1 93 ? 9.675 -9.601 -6.176 1.00 40.72 93 SER A CA 1
ATOM 740 C C . SER A 1 93 ? 8.869 -10.457 -7.145 1.00 40.72 93 SER A C 1
ATOM 742 O O . SER A 1 93 ? 8.213 -9.939 -8.053 1.00 40.72 93 SER A O 1
ATOM 744 N N . ASP A 1 94 ? 8.914 -11.757 -6.889 1.00 37.91 94 ASP A N 1
ATOM 745 C CA . ASP A 1 94 ? 8.096 -12.851 -7.413 1.00 37.91 94 ASP A CA 1
ATOM 746 C C . ASP A 1 94 ? 6.598 -12.646 -7.072 1.00 37.91 94 ASP A C 1
ATOM 748 O O . ASP A 1 94 ? 5.936 -13.443 -6.412 1.00 37.91 94 ASP A O 1
ATOM 752 N N . ARG A 1 95 ? 6.055 -11.486 -7.455 1.00 47.09 95 ARG A N 1
ATOM 753 C CA . ARG A 1 95 ? 4.677 -11.062 -7.206 1.00 47.09 95 ARG A CA 1
ATOM 754 C C . ARG A 1 95 ? 3.780 -11.698 -8.249 1.00 47.09 95 ARG A C 1
ATOM 756 O O . ARG A 1 95 ? 3.527 -11.060 -9.257 1.00 47.09 95 ARG A O 1
ATOM 763 N N . GLY A 1 96 ? 3.348 -12.939 -8.036 1.00 38.59 96 GLY A N 1
ATOM 764 C CA . GLY A 1 96 ? 2.145 -13.519 -8.659 1.00 38.59 96 GLY A CA 1
ATOM 765 C C . GLY A 1 96 ? 1.997 -13.408 -10.187 1.00 38.59 96 GLY A C 1
ATOM 766 O O . GLY A 1 96 ? 0.896 -13.592 -10.702 1.00 38.59 96 GLY A O 1
ATOM 767 N N . ASN A 1 97 ? 3.064 -13.111 -10.927 1.00 47.44 97 ASN A N 1
ATOM 768 C CA . ASN A 1 97 ? 2.980 -12.725 -12.327 1.00 47.44 97 ASN A CA 1
ATOM 769 C C . ASN A 1 97 ? 3.393 -13.904 -13.202 1.00 47.44 97 ASN A C 1
ATOM 771 O O . ASN A 1 97 ? 4.517 -14.401 -13.128 1.00 47.44 97 ASN A O 1
ATOM 775 N N . GLN A 1 98 ? 2.480 -14.337 -14.067 1.00 45.91 98 GLN A N 1
ATOM 776 C CA . GLN A 1 98 ? 2.825 -15.236 -15.159 1.00 45.91 98 GLN A CA 1
ATOM 777 C C . GLN A 1 98 ? 3.750 -14.470 -16.109 1.00 45.91 98 GLN A C 1
ATOM 779 O O . GLN A 1 98 ? 3.340 -13.487 -16.720 1.00 45.91 98 GLN A O 1
ATOM 784 N N . SER A 1 99 ? 5.014 -14.884 -16.187 1.00 46.81 99 SER A N 1
ATOM 785 C CA . SER A 1 99 ? 5.929 -14.384 -17.212 1.00 46.81 99 SER A CA 1
ATOM 786 C C . SER A 1 99 ? 5.600 -15.067 -18.540 1.00 46.81 99 SER A C 1
ATOM 788 O O . SER A 1 99 ? 5.596 -16.295 -18.625 1.00 46.81 99 SER A O 1
ATOM 790 N N . GLU A 1 100 ? 5.317 -14.290 -19.586 1.00 41.62 100 GLU A N 1
ATOM 791 C CA . GLU A 1 100 ? 5.225 -14.816 -20.951 1.00 41.62 100 GLU A CA 1
ATOM 792 C C . GLU A 1 100 ? 6.520 -14.527 -21.724 1.00 41.62 100 GLU A C 1
ATOM 794 O O . GLU A 1 100 ? 6.827 -13.387 -22.062 1.00 41.62 100 GLU A O 1
ATOM 799 N N . GLY A 1 101 ? 7.261 -15.588 -22.060 1.00 42.50 101 GLY A N 1
ATOM 800 C CA . GLY A 1 101 ? 8.359 -15.552 -23.034 1.00 42.50 101 GLY A CA 1
ATOM 801 C C . GLY A 1 101 ? 9.727 -15.072 -22.522 1.00 42.50 101 GLY A C 1
ATOM 802 O O . GLY A 1 101 ? 9.924 -14.763 -21.350 1.00 42.50 101 GLY A O 1
ATOM 803 N N . GLU A 1 102 ? 10.710 -15.043 -23.434 1.00 42.50 102 GLU A N 1
ATOM 804 C CA . GLU A 1 102 ? 12.102 -14.625 -23.161 1.00 42.50 102 GLU A CA 1
ATOM 805 C C . GLU A 1 102 ? 12.236 -13.118 -22.851 1.00 42.50 102 GLU A C 1
ATOM 807 O O . GLU A 1 102 ? 13.232 -12.698 -22.262 1.00 42.50 102 GLU A O 1
ATOM 812 N N . ASN A 1 103 ? 11.209 -12.319 -23.167 1.00 50.22 103 ASN A N 1
ATOM 813 C CA . ASN A 1 103 ? 11.095 -10.914 -22.779 1.00 50.22 103 ASN A CA 1
ATOM 814 C C . ASN A 1 103 ? 10.160 -10.813 -21.569 1.00 50.22 103 ASN A C 1
ATOM 816 O O . ASN A 1 103 ? 8.947 -10.914 -21.706 1.00 50.22 103 ASN A O 1
ATOM 820 N N . ARG A 1 104 ? 10.739 -10.640 -20.380 1.00 63.78 104 ARG A N 1
ATOM 821 C CA . ARG A 1 104 ? 10.070 -10.710 -19.072 1.00 63.78 104 ARG A CA 1
ATOM 822 C C . ARG A 1 104 ? 9.107 -9.537 -18.831 1.00 63.78 104 ARG A C 1
ATOM 824 O O . ARG A 1 104 ? 9.435 -8.597 -18.113 1.00 63.78 104 ARG A O 1
ATOM 8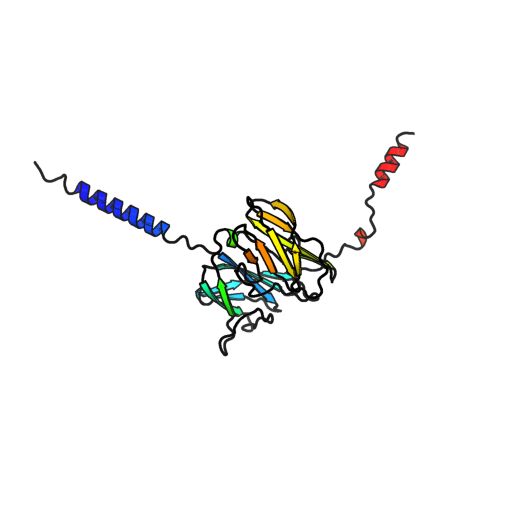31 N N . LEU A 1 105 ? 7.935 -9.589 -19.452 1.00 71.69 105 LEU A N 1
ATOM 832 C CA . LEU A 1 105 ? 6.833 -8.659 -19.217 1.00 71.69 105 LEU A CA 1
ATOM 833 C C . LEU A 1 105 ? 5.988 -9.133 -18.030 1.00 71.69 105 LEU A C 1
ATOM 835 O O . LEU A 1 105 ? 5.734 -10.328 -17.878 1.00 71.69 105 LEU A O 1
ATOM 839 N N . PHE A 1 106 ? 5.547 -8.188 -17.204 1.00 79.12 106 PHE A N 1
ATOM 840 C CA . PHE A 1 106 ? 4.590 -8.418 -16.128 1.00 79.12 106 PHE A CA 1
ATOM 841 C C . PHE A 1 106 ? 3.177 -8.100 -16.601 1.00 79.12 106 PHE A C 1
ATOM 843 O O . PHE A 1 106 ? 2.976 -7.163 -17.374 1.00 79.12 106 PHE A O 1
ATOM 850 N N . LEU A 1 107 ? 2.204 -8.859 -16.102 1.00 83.19 107 LEU A N 1
ATOM 851 C CA . LEU A 1 107 ? 0.795 -8.694 -16.424 1.00 83.19 107 LEU A CA 1
ATOM 852 C C . LEU A 1 107 ? 0.055 -8.065 -15.241 1.00 83.19 107 LEU A C 1
ATOM 854 O O . LEU A 1 107 ? 0.128 -8.560 -14.122 1.00 83.19 107 LEU A O 1
ATOM 858 N N . LEU A 1 108 ? -0.686 -6.993 -15.496 1.00 86.69 108 LEU A N 1
ATOM 859 C CA . LEU A 1 108 ? -1.550 -6.325 -14.530 1.00 86.69 108 LEU A CA 1
ATOM 860 C C . LEU A 1 108 ? -2.993 -6.372 -15.028 1.00 86.69 108 LEU A C 1
ATOM 862 O O . LEU A 1 108 ? -3.288 -5.913 -16.129 1.00 86.69 108 LEU A O 1
ATOM 866 N N . PHE A 1 109 ? -3.900 -6.859 -14.186 1.00 87.75 109 PHE A N 1
ATOM 867 C CA . PHE A 1 109 ? -5.336 -6.773 -14.428 1.00 87.75 109 PHE A CA 1
ATOM 868 C C . PHE A 1 109 ? -5.966 -5.722 -13.512 1.00 87.75 109 PHE A C 1
ATOM 870 O O . PHE A 1 109 ? -5.914 -5.861 -12.292 1.00 87.75 109 PHE A O 1
ATOM 877 N N . VAL A 1 110 ? -6.547 -4.675 -14.093 1.00 89.38 110 VAL A N 1
ATOM 878 C CA . VAL A 1 110 ? -7.249 -3.602 -13.378 1.00 89.38 110 VAL A CA 1
ATOM 879 C C . VAL A 1 110 ? -8.745 -3.892 -13.424 1.00 89.38 110 VAL A C 1
ATOM 881 O O . VAL A 1 110 ? -9.351 -3.902 -14.497 1.00 89.38 110 VAL A O 1
ATOM 884 N N . GLU A 1 111 ? -9.330 -4.149 -12.260 1.00 89.56 111 GLU A N 1
ATOM 885 C CA . GLU A 1 111 ? -10.772 -4.335 -12.087 1.00 89.56 111 GLU A CA 1
ATOM 886 C C . GLU A 1 111 ? -11.488 -2.989 -11.872 1.00 89.56 111 GLU A C 1
ATOM 888 O O . GLU A 1 111 ? -10.864 -1.983 -11.538 1.00 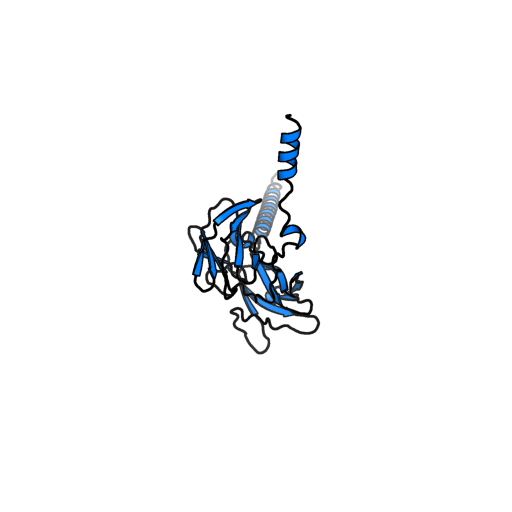89.56 111 GLU A O 1
ATOM 893 N N . ASP A 1 112 ? -12.810 -2.977 -12.060 1.00 88.25 112 ASP A N 1
ATOM 894 C CA . ASP A 1 112 ? -13.662 -1.812 -11.803 1.00 88.25 112 ASP A CA 1
ATOM 895 C C . ASP A 1 112 ? -14.347 -1.944 -10.433 1.00 88.25 112 ASP A C 1
ATOM 897 O O . ASP A 1 112 ? -15.187 -2.826 -10.220 1.00 88.25 112 ASP A O 1
ATOM 901 N N . PHE A 1 113 ? -13.983 -1.046 -9.516 1.00 86.62 113 PHE A N 1
ATOM 902 C CA . PHE A 1 113 ? -14.603 -0.890 -8.195 1.00 86.62 113 PHE A CA 1
ATOM 903 C C . PHE A 1 113 ? -15.243 0.498 -8.010 1.00 86.62 113 PHE A C 1
ATOM 905 O O . PHE A 1 113 ? -15.509 0.919 -6.881 1.00 86.62 113 PHE A O 1
ATOM 912 N N . GLY A 1 114 ? -15.495 1.225 -9.103 1.00 83.81 114 GLY A N 1
ATOM 913 C CA . GLY A 1 114 ? -16.081 2.563 -9.087 1.00 83.81 114 GLY A CA 1
ATOM 914 C C . GLY A 1 114 ? -15.299 3.564 -8.227 1.00 83.81 114 GLY A C 1
ATOM 915 O O . GLY A 1 114 ? -14.069 3.586 -8.215 1.00 83.81 114 GLY A O 1
ATOM 916 N N . GLU A 1 115 ? -16.024 4.392 -7.471 1.00 79.56 115 GLU A N 1
ATOM 917 C CA . GLU A 1 115 ? -15.458 5.459 -6.623 1.00 79.56 115 GLU A CA 1
ATOM 918 C C . GLU A 1 115 ? -14.475 4.949 -5.555 1.00 79.56 115 GLU A C 1
ATOM 920 O O . GLU A 1 115 ? -13.586 5.688 -5.116 1.00 79.56 115 GLU A O 1
ATOM 925 N N . LEU A 1 116 ? -14.611 3.683 -5.136 1.00 85.06 116 LEU A N 1
ATOM 926 C CA . LEU A 1 116 ? -13.752 3.098 -4.112 1.00 85.06 116 LEU A CA 1
ATOM 927 C C . LEU A 1 116 ? -12.294 3.067 -4.581 1.00 85.06 116 LEU A C 1
ATOM 929 O O . LEU A 1 116 ? -11.398 3.409 -3.815 1.00 85.06 116 LEU A O 1
ATOM 933 N N . GLN A 1 117 ? -12.046 2.748 -5.850 1.00 83.25 117 GLN A N 1
ATOM 934 C CA . GLN A 1 117 ? -10.687 2.587 -6.358 1.00 83.25 117 GLN A CA 1
ATOM 935 C C . GLN A 1 117 ? -9.814 3.831 -6.183 1.00 83.25 117 GLN A C 1
ATOM 937 O O . GLN A 1 117 ? -8.648 3.722 -5.817 1.00 83.25 117 GLN A O 1
ATOM 942 N N . ASN A 1 118 ? -10.367 5.014 -6.430 1.00 80.38 118 ASN A N 1
ATOM 943 C CA . ASN A 1 118 ? -9.599 6.259 -6.364 1.00 80.38 118 ASN A CA 1
ATOM 944 C C . ASN A 1 118 ? -9.517 6.836 -4.949 1.00 80.38 118 ASN A C 1
ATOM 946 O O . ASN A 1 118 ? -8.888 7.871 -4.734 1.00 80.38 118 ASN A O 1
ATOM 950 N N . SER A 1 119 ? -10.168 6.178 -3.993 1.00 86.62 119 SER A N 1
ATOM 951 C CA . SER A 1 119 ? -10.326 6.675 -2.634 1.00 86.62 119 SER A CA 1
ATOM 952 C C . SER A 1 119 ? -9.610 5.810 -1.602 1.00 86.62 119 SER A C 1
ATOM 954 O O . SER A 1 119 ? -9.328 6.312 -0.520 1.00 86.62 119 SER A O 1
ATOM 956 N N . VAL A 1 120 ? -9.303 4.545 -1.903 1.00 91.38 120 VAL A N 1
ATOM 957 C CA . VAL A 1 120 ? -8.558 3.670 -0.988 1.00 91.38 120 VAL A CA 1
ATOM 958 C C . VAL A 1 120 ? -7.074 4.024 -1.014 1.00 91.38 120 VAL A C 1
ATOM 960 O O . VAL A 1 120 ? -6.444 3.998 -2.068 1.00 91.38 120 VAL A O 1
ATOM 963 N N . ILE A 1 121 ? -6.493 4.320 0.150 1.00 91.38 121 ILE A N 1
ATOM 964 C CA . ILE A 1 121 ? -5.086 4.727 0.257 1.00 91.38 121 ILE A CA 1
ATOM 965 C C . ILE A 1 121 ? -4.373 3.888 1.314 1.00 91.38 121 ILE A C 1
ATOM 967 O O . ILE A 1 121 ? -4.747 3.892 2.486 1.00 91.38 121 ILE A O 1
ATOM 971 N N . HIS A 1 122 ? -3.287 3.234 0.909 1.00 93.88 122 HIS A N 1
ATOM 972 C CA . HIS A 1 122 ? -2.275 2.677 1.802 1.00 93.88 122 HIS A CA 1
ATOM 973 C C . HIS A 1 122 ? -0.887 3.104 1.311 1.00 93.88 122 HIS A C 1
ATOM 975 O O . HIS A 1 122 ? -0.358 2.569 0.337 1.00 93.88 122 HIS A O 1
ATOM 981 N N . ASP A 1 123 ? -0.305 4.111 1.960 1.00 90.88 123 ASP A N 1
ATOM 982 C CA . ASP A 1 123 ? 1.000 4.658 1.590 1.00 90.88 123 ASP A CA 1
ATOM 983 C C . ASP A 1 123 ? 2.108 4.122 2.504 1.00 90.88 123 ASP A C 1
ATOM 985 O O . ASP A 1 123 ? 2.439 4.726 3.518 1.00 90.88 123 ASP A O 1
ATOM 989 N N . PHE A 1 124 ? 2.729 3.006 2.128 1.00 90.00 124 PHE A N 1
ATOM 990 C CA . PHE A 1 124 ? 3.801 2.397 2.924 1.00 90.00 124 PHE A CA 1
ATOM 991 C C . PHE A 1 124 ? 5.096 3.239 3.010 1.00 90.00 124 PHE A C 1
ATOM 993 O O . PHE A 1 124 ? 5.988 2.908 3.789 1.00 90.00 124 PHE A O 1
ATOM 1000 N N . GLY A 1 125 ? 5.215 4.324 2.233 1.00 88.88 125 GLY A N 1
ATOM 1001 C CA . GLY A 1 125 ? 6.277 5.327 2.375 1.00 88.88 125 GLY A CA 1
ATOM 1002 C C . GLY A 1 125 ? 5.966 6.392 3.434 1.00 88.88 125 GLY A C 1
ATOM 1003 O O . GLY A 1 125 ? 6.819 7.219 3.756 1.00 88.88 125 GLY A O 1
ATOM 1004 N N . ASN A 1 126 ? 4.757 6.376 3.995 1.00 90.69 126 ASN A N 1
ATOM 1005 C CA . ASN A 1 126 ? 4.286 7.312 5.000 1.00 90.69 126 ASN A CA 1
ATOM 1006 C C . ASN A 1 126 ? 4.030 6.593 6.331 1.00 90.69 126 ASN A C 1
ATOM 1008 O O . ASN A 1 126 ? 3.247 5.644 6.426 1.00 90.69 126 ASN A O 1
ATOM 1012 N N . ARG A 1 127 ? 4.657 7.112 7.392 1.00 92.12 127 ARG A N 1
ATOM 1013 C CA . ARG A 1 127 ? 4.610 6.549 8.748 1.00 92.12 127 ARG A CA 1
ATOM 1014 C C . ARG A 1 127 ? 3.209 6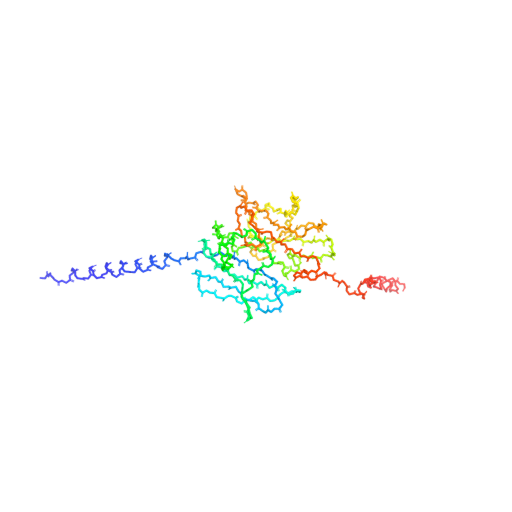.519 9.362 1.00 92.12 127 ARG A C 1
ATOM 1016 O O . ARG A 1 127 ? 2.996 5.795 10.330 1.00 92.12 127 ARG A O 1
ATOM 1023 N N . ASP A 1 128 ? 2.262 7.289 8.836 1.00 92.06 128 ASP A N 1
ATOM 1024 C CA . ASP A 1 128 ? 0.870 7.176 9.264 1.00 92.06 128 ASP A CA 1
ATOM 1025 C C . ASP A 1 128 ? 0.268 5.825 8.837 1.00 92.06 128 ASP A C 1
ATOM 1027 O O . ASP A 1 128 ? -0.420 5.198 9.640 1.00 92.06 128 ASP A O 1
ATOM 1031 N N . TYR A 1 129 ? 0.575 5.336 7.630 1.00 94.81 129 TYR A N 1
ATOM 1032 C CA . TYR A 1 129 ? -0.009 4.117 7.048 1.00 94.81 129 TYR A CA 1
ATOM 1033 C C . TYR A 1 129 ? 0.812 2.850 7.304 1.00 94.81 129 TYR A C 1
ATOM 1035 O O . TYR A 1 129 ? 0.246 1.768 7.454 1.00 94.81 129 TYR A O 1
ATOM 1043 N N . PHE A 1 130 ? 2.137 2.969 7.353 1.00 95.31 130 PHE A N 1
ATOM 1044 C CA . PHE A 1 130 ? 3.039 1.863 7.657 1.00 95.31 130 PHE A CA 1
ATOM 1045 C C . PHE A 1 130 ? 4.100 2.336 8.646 1.00 95.31 130 PHE A C 1
ATOM 1047 O O . PHE A 1 130 ? 4.947 3.171 8.327 1.00 95.31 130 PHE A O 1
ATOM 1054 N N . ASN A 1 131 ? 4.033 1.827 9.875 1.00 94.88 131 ASN A N 1
ATOM 1055 C CA . ASN A 1 131 ? 4.897 2.281 10.956 1.00 94.88 131 ASN A CA 1
ATOM 1056 C C . ASN A 1 131 ? 5.648 1.114 11.603 1.00 94.88 131 ASN A C 1
ATOM 1058 O O . ASN A 1 131 ? 5.098 0.459 12.497 1.00 94.88 131 ASN A O 1
ATOM 1062 N N . PRO A 1 132 ? 6.903 0.875 11.201 1.00 93.44 132 PRO A N 1
ATOM 1063 C CA . PRO A 1 132 ? 7.771 -0.057 11.896 1.00 93.44 132 PRO A CA 1
ATOM 1064 C C . PRO A 1 132 ? 8.205 0.545 13.240 1.00 93.44 132 PRO A C 1
ATOM 1066 O O . PRO A 1 132 ? 8.899 1.565 13.303 1.00 93.44 132 PRO A O 1
ATOM 1069 N N . VAL A 1 133 ? 7.775 -0.082 14.336 1.00 91.12 133 VAL A N 1
ATOM 1070 C CA . VAL A 1 133 ? 8.104 0.342 15.706 1.00 91.12 133 VAL A CA 1
ATOM 1071 C C . VAL A 1 133 ? 9.484 -0.182 16.092 1.00 91.12 133 VAL A C 1
ATOM 1073 O O . VAL A 1 133 ? 10.304 0.552 16.635 1.00 91.12 133 VAL A O 1
ATOM 1076 N N . ASN A 1 134 ? 9.727 -1.457 15.803 1.00 89.12 134 ASN A N 1
ATOM 1077 C CA . ASN A 1 134 ? 10.999 -2.159 15.945 1.00 89.12 134 ASN A CA 1
ATOM 1078 C C . ASN A 1 134 ? 11.019 -3.342 14.962 1.00 89.12 134 ASN A C 1
ATOM 1080 O O . ASN A 1 134 ? 10.063 -3.533 14.217 1.00 89.12 134 ASN A O 1
ATOM 1084 N N . GLU A 1 135 ? 12.078 -4.151 14.988 1.00 87.38 135 GLU A N 1
ATOM 1085 C CA . GLU A 1 135 ? 12.300 -5.278 14.062 1.00 87.38 135 GLU A CA 1
ATOM 1086 C C . GLU A 1 135 ? 11.159 -6.311 13.997 1.00 87.38 135 GLU A C 1
ATOM 1088 O O . GLU A 1 135 ? 11.100 -7.116 13.064 1.00 87.38 135 GLU A O 1
ATOM 1093 N N . LYS A 1 136 ? 10.258 -6.321 14.983 1.00 88.75 136 LYS A N 1
ATOM 1094 C CA . LYS A 1 136 ? 9.147 -7.270 15.054 1.00 88.75 136 LYS A CA 1
ATOM 1095 C C . LYS A 1 136 ? 7.775 -6.619 15.062 1.00 88.75 136 LYS A C 1
ATOM 1097 O O . LYS A 1 136 ? 6.825 -7.244 14.613 1.00 88.75 136 LYS A O 1
ATOM 1102 N N . GLU A 1 137 ? 7.654 -5.410 15.590 1.00 93.00 137 GLU A N 1
ATOM 1103 C CA . GLU A 1 137 ? 6.365 -4.782 15.851 1.00 93.00 137 GLU A CA 1
ATOM 1104 C C . GLU A 1 137 ? 6.039 -3.674 14.847 1.00 93.00 137 GLU A C 1
ATOM 1106 O O . GLU A 1 137 ? 6.826 -2.746 14.640 1.00 93.00 137 GLU A O 1
ATOM 1111 N N . PHE A 1 138 ? 4.828 -3.721 14.295 1.00 95.31 138 PHE A N 1
ATOM 1112 C CA . PHE A 1 138 ? 4.372 -2.808 13.250 1.00 95.31 138 PHE A CA 1
ATOM 1113 C C . PHE A 1 138 ? 2.960 -2.289 13.540 1.00 95.31 138 PHE A C 1
ATOM 1115 O O . PHE A 1 138 ? 2.146 -2.964 14.174 1.00 95.31 138 PHE A O 1
ATOM 1122 N N . TYR A 1 139 ? 2.664 -1.083 13.054 1.00 96.44 139 TYR A N 1
ATOM 1123 C CA . TYR A 1 139 ? 1.291 -0.627 12.843 1.00 96.44 139 TYR A CA 1
ATOM 1124 C C . TYR A 1 139 ? 1.013 -0.488 11.352 1.00 96.44 139 TYR A C 1
ATOM 1126 O O . TYR A 1 139 ? 1.855 0.014 10.604 1.00 96.44 139 TYR A O 1
ATOM 1134 N N . PHE A 1 140 ? -0.207 -0.844 10.970 1.00 97.81 140 PHE A N 1
ATOM 1135 C CA . PHE A 1 140 ? -0.705 -0.751 9.608 1.00 97.81 140 PHE A CA 1
ATOM 1136 C C . PHE A 1 140 ? -1.979 0.076 9.594 1.00 97.81 140 PHE A C 1
ATOM 1138 O O . PHE A 1 140 ? -2.782 0.016 10.528 1.00 97.81 140 PHE A O 1
ATOM 1145 N N . ALA A 1 141 ? -2.173 0.844 8.536 1.00 97.69 141 ALA A N 1
ATOM 1146 C CA . ALA A 1 141 ? -3.369 1.637 8.357 1.00 97.69 141 ALA A CA 1
ATOM 1147 C C . ALA A 1 141 ? -3.747 1.773 6.889 1.00 97.69 141 ALA A C 1
ATOM 1149 O O . ALA A 1 141 ? -2.902 1.696 6.002 1.00 97.69 141 ALA A O 1
ATOM 1150 N N . VAL A 1 142 ? -5.029 2.016 6.657 1.00 97.25 142 VAL A N 1
ATOM 1151 C CA . VAL A 1 142 ? -5.615 2.281 5.346 1.00 97.25 142 VAL A CA 1
ATOM 1152 C C . VAL A 1 142 ? -6.645 3.397 5.495 1.00 97.25 142 VAL A C 1
ATOM 1154 O O . VAL A 1 142 ? -7.341 3.482 6.509 1.00 97.25 142 VAL A O 1
ATOM 1157 N N . SER A 1 143 ? -6.728 4.264 4.494 1.00 95.56 143 SER A N 1
ATOM 1158 C CA . SER A 1 143 ? -7.792 5.261 4.381 1.00 95.56 143 SER A CA 1
ATOM 1159 C C . SER A 1 143 ? -8.818 4.797 3.363 1.00 95.56 143 SER A C 1
ATOM 1161 O O . SER A 1 143 ? -8.449 4.261 2.318 1.00 95.56 143 SER A O 1
ATOM 1163 N N . LEU A 1 144 ? -10.090 5.002 3.684 1.00 94.56 144 LEU A N 1
ATOM 1164 C CA . LEU A 1 144 ? -11.245 4.665 2.856 1.00 94.56 144 LEU A CA 1
ATOM 1165 C C . LEU A 1 144 ? -12.140 5.902 2.712 1.00 94.56 144 LEU A C 1
ATOM 1167 O O . LEU A 1 144 ? -12.128 6.749 3.604 1.00 94.56 144 LEU A O 1
ATOM 1171 N N . PRO A 1 145 ? -12.951 6.026 1.648 1.00 92.88 145 PRO A N 1
ATOM 1172 C CA . PRO A 1 145 ? -13.810 7.193 1.481 1.00 92.88 145 PRO A CA 1
ATOM 1173 C C . PRO A 1 145 ? -14.772 7.382 2.662 1.00 92.88 145 PRO A C 1
ATOM 1175 O O . PRO A 1 145 ? -15.444 6.449 3.096 1.00 92.88 145 PRO A O 1
ATOM 1178 N N . SER A 1 146 ? -14.849 8.610 3.173 1.00 90.81 146 SER A N 1
ATOM 1179 C CA . SER A 1 146 ? -15.690 8.954 4.323 1.00 90.81 146 SER A CA 1
ATOM 1180 C C . SER A 1 146 ? -17.185 8.873 4.011 1.00 90.81 146 SER A C 1
ATOM 1182 O O . SER A 1 146 ? -17.599 9.136 2.883 1.00 90.81 146 SER A O 1
ATOM 1184 N N . GLY A 1 147 ? -18.006 8.645 5.039 1.00 85.25 147 GLY A N 1
ATOM 1185 C CA . GLY A 1 147 ? -19.473 8.655 4.939 1.00 85.25 147 GLY A CA 1
ATOM 1186 C C . GLY A 1 147 ? -20.115 7.268 4.971 1.00 85.25 147 GLY A C 1
ATOM 1187 O O . GLY A 1 147 ? -21.329 7.165 5.141 1.00 85.25 147 GLY A O 1
ATOM 1188 N N . GLU A 1 148 ? -19.304 6.216 4.896 1.00 85.00 148 GLU A N 1
ATOM 1189 C CA . GLU A 1 148 ? -19.705 4.826 5.098 1.00 85.00 148 GLU A CA 1
ATOM 1190 C C . GLU A 1 148 ? -18.850 4.190 6.199 1.00 85.00 148 GLU A C 1
ATOM 1192 O O . GLU A 1 148 ? -17.784 4.692 6.552 1.00 85.00 148 GLU A O 1
ATOM 1197 N N . THR A 1 149 ? -19.337 3.100 6.789 1.00 85.19 149 THR A N 1
ATOM 1198 C CA . THR A 1 149 ? -18.562 2.311 7.753 1.00 85.19 149 THR A CA 1
ATOM 1199 C C . THR A 1 149 ? -18.113 1.028 7.081 1.00 85.19 149 THR A C 1
ATOM 1201 O O . THR A 1 149 ? -18.950 0.247 6.633 1.00 85.19 149 THR A O 1
ATOM 1204 N N . TYR A 1 150 ? -16.803 0.812 7.054 1.00 93.06 150 TYR A N 1
ATOM 1205 C CA . TYR A 1 150 ? -16.191 -0.388 6.500 1.00 93.06 150 TYR A CA 1
ATOM 1206 C C . TYR A 1 150 ? -15.728 -1.323 7.610 1.00 93.06 150 TYR A C 1
ATOM 1208 O O . TYR A 1 150 ? -15.210 -0.879 8.638 1.00 93.06 150 TYR A O 1
ATOM 1216 N N . GLU A 1 151 ? -15.873 -2.622 7.371 1.00 95.19 151 GLU A N 1
ATOM 1217 C CA . GLU A 1 151 ? -15.177 -3.645 8.147 1.00 95.19 151 GLU A CA 1
ATOM 1218 C C . GLU A 1 151 ? -13.824 -3.888 7.490 1.00 95.19 151 GLU A C 1
ATOM 1220 O O . GLU A 1 151 ? -13.756 -4.325 6.343 1.00 95.19 151 GLU A O 1
ATOM 1225 N N . VAL A 1 152 ? -12.739 -3.567 8.189 1.00 97.56 152 VAL A N 1
ATOM 1226 C CA . VAL A 1 152 ? -11.393 -3.649 7.623 1.00 97.56 152 VAL A CA 1
ATOM 1227 C C . VAL A 1 152 ? -10.583 -4.664 8.405 1.00 97.56 152 VAL A C 1
ATOM 1229 O O . VAL A 1 152 ? -10.524 -4.613 9.633 1.00 97.56 152 VAL A O 1
ATOM 1232 N N . GLN A 1 153 ? -9.937 -5.575 7.689 1.00 97.94 153 GLN A N 1
ATOM 1233 C CA . GLN A 1 153 ? -9.020 -6.544 8.266 1.00 97.94 153 GLN A CA 1
ATOM 1234 C C . GLN A 1 153 ? -7.693 -6.490 7.520 1.00 97.94 153 GLN A C 1
ATOM 1236 O O . GLN A 1 153 ? -7.649 -6.372 6.299 1.00 97.94 153 GLN A O 1
ATOM 1241 N N . LEU A 1 154 ? -6.603 -6.605 8.257 1.00 98.19 154 LEU A N 1
ATOM 1242 C CA . LEU A 1 154 ? -5.277 -6.863 7.727 1.00 98.19 154 LEU A CA 1
ATOM 1243 C C . LEU A 1 154 ? -5.028 -8.363 7.794 1.00 98.19 154 LEU A C 1
ATOM 1245 O O . LEU A 1 154 ? -5.295 -8.981 8.823 1.00 98.19 154 LEU A O 1
ATOM 1249 N N . VAL A 1 155 ? -4.497 -8.938 6.724 1.00 97.81 155 VAL A N 1
ATOM 1250 C CA . VAL A 1 155 ? -4.125 -10.350 6.689 1.00 97.81 155 VAL A CA 1
ATOM 1251 C C . VAL A 1 155 ? -2.611 -10.465 6.635 1.00 97.81 155 VAL A C 1
ATOM 1253 O O . VAL A 1 155 ? -2.002 -9.927 5.716 1.00 97.81 155 VAL A O 1
ATOM 1256 N N . ILE A 1 156 ? -2.026 -11.153 7.617 1.00 95.62 156 ILE A N 1
ATOM 1257 C CA . ILE A 1 156 ? -0.595 -11.492 7.710 1.00 95.62 156 ILE A CA 1
ATOM 1258 C C . ILE A 1 156 ? -0.505 -12.961 8.117 1.00 95.62 156 ILE A C 1
ATOM 1260 O O . ILE A 1 156 ? -1.144 -13.343 9.099 1.00 95.62 156 ILE A O 1
ATOM 1264 N N . ASP A 1 157 ? 0.285 -13.772 7.410 1.00 89.06 157 ASP A N 1
ATOM 1265 C CA . ASP A 1 157 ? 0.467 -15.206 7.704 1.00 89.06 157 ASP A CA 1
ATOM 1266 C C . ASP A 1 157 ? -0.872 -15.955 7.901 1.00 89.06 157 ASP A C 1
ATOM 1268 O O . ASP A 1 157 ? -1.074 -16.659 8.893 1.00 89.06 157 ASP A O 1
ATOM 1272 N N . ASP A 1 158 ? -1.831 -15.722 6.996 1.00 89.88 158 ASP A N 1
ATOM 1273 C CA . ASP A 1 158 ? -3.211 -16.244 7.032 1.00 89.88 158 ASP A CA 1
ATOM 1274 C C . ASP A 1 158 ? -4.036 -15.882 8.285 1.00 89.88 158 ASP A C 1
ATOM 1276 O O . ASP A 1 158 ? -5.154 -16.372 8.474 1.00 89.88 158 ASP A O 1
ATOM 1280 N N . LYS A 1 159 ? -3.529 -14.993 9.145 1.00 95.50 159 LYS A N 1
ATOM 1281 C CA . LYS A 1 159 ? -4.248 -14.465 10.307 1.00 95.50 159 LYS A CA 1
ATOM 1282 C C . LYS A 1 159 ? -4.864 -13.119 9.976 1.00 95.50 159 LYS A C 1
ATOM 1284 O O . LYS A 1 159 ? -4.214 -12.249 9.401 1.00 95.50 159 LYS A O 1
ATOM 1289 N N . GLU A 1 160 ? -6.108 -12.942 10.400 1.00 97.31 160 GLU A N 1
ATOM 1290 C CA . GLU A 1 160 ? -6.857 -11.702 10.223 1.00 97.31 160 GLU A CA 1
ATOM 1291 C C . GLU A 1 160 ? -6.784 -10.849 11.490 1.00 97.31 160 GLU A C 1
ATOM 1293 O O . GLU A 1 160 ? -7.123 -11.303 12.585 1.00 97.31 160 GLU A O 1
ATOM 1298 N N . TYR A 1 161 ? -6.376 -9.596 11.327 1.00 98.00 161 TYR A N 1
ATOM 1299 C CA . TYR A 1 161 ? -6.310 -8.595 12.381 1.00 98.00 161 TYR A CA 1
ATOM 1300 C C . TYR A 1 161 ? -7.299 -7.475 12.054 1.00 98.00 161 TYR A C 1
ATOM 1302 O O . TYR A 1 161 ? -7.147 -6.831 11.013 1.00 98.00 161 TYR A O 1
ATOM 1310 N N . PRO A 1 162 ? -8.319 -7.221 12.890 1.00 97.50 162 PRO A N 1
ATOM 1311 C CA . PRO A 1 162 ? -9.251 -6.132 12.640 1.00 97.50 162 PRO A CA 1
ATOM 1312 C C . PRO A 1 162 ? -8.537 -4.781 12.738 1.00 97.50 162 PRO A C 1
ATOM 1314 O O . PRO A 1 162 ? -7.670 -4.573 13.590 1.00 97.50 162 PRO A O 1
ATOM 1317 N N . LEU A 1 163 ? -8.913 -3.858 11.858 1.00 98.25 163 LEU A N 1
ATOM 1318 C CA . LEU A 1 163 ? -8.493 -2.467 11.920 1.00 98.25 163 LEU A CA 1
ATOM 1319 C C . LEU A 1 163 ? -9.607 -1.628 12.537 1.00 98.25 163 LEU A C 1
ATOM 1321 O O . LEU A 1 163 ? -10.767 -1.709 12.133 1.00 98.25 163 LEU A O 1
ATOM 1325 N N . GLU A 1 164 ? -9.239 -0.782 13.491 1.00 97.00 164 GLU A N 1
ATOM 1326 C CA . GLU A 1 164 ? -10.170 0.116 14.159 1.00 97.00 164 GLU A CA 1
ATOM 1327 C C . GLU A 1 164 ? -10.246 1.458 13.433 1.00 97.00 164 GLU A C 1
ATOM 1329 O O . GLU A 1 164 ? -9.232 2.021 13.010 1.00 97.00 164 GLU A O 1
ATOM 1334 N N . TYR A 1 165 ? -11.459 1.999 13.322 1.00 96.31 165 TYR A N 1
ATOM 1335 C CA . TYR A 1 165 ? -11.663 3.379 12.897 1.00 96.31 165 TYR A CA 1
ATOM 1336 C C . TYR A 1 165 ? -11.029 4.338 13.912 1.00 96.31 165 TYR A C 1
ATOM 1338 O O . TYR A 1 165 ? -11.306 4.261 15.110 1.00 96.31 165 TYR A O 1
ATOM 1346 N N . LEU A 1 166 ? -10.215 5.276 13.429 1.00 94.44 166 LEU A N 1
ATOM 1347 C CA . LEU A 1 166 ? -9.483 6.213 14.278 1.00 94.44 166 LEU A CA 1
ATOM 1348 C C . LEU A 1 166 ? -10.000 7.648 14.150 1.00 94.44 166 LEU A C 1
ATOM 1350 O O . LEU A 1 166 ? -10.205 8.319 15.162 1.00 94.44 166 LEU A O 1
ATOM 1354 N N . ARG A 1 167 ? -10.158 8.146 12.919 1.00 93.12 167 ARG A N 1
ATOM 1355 C CA . ARG A 1 167 ? -10.614 9.517 12.634 1.00 93.12 167 ARG A CA 1
ATOM 1356 C C . ARG A 1 167 ? -10.982 9.700 11.168 1.00 93.12 167 ARG A C 1
ATOM 1358 O O . ARG A 1 167 ? -10.452 8.998 10.313 1.00 93.12 167 ARG A O 1
ATOM 1365 N N . ASP A 1 168 ? -11.735 10.754 10.891 1.00 93.31 168 ASP A N 1
ATOM 1366 C CA . ASP A 1 168 ? -11.862 11.319 9.551 1.00 93.31 168 ASP A CA 1
ATOM 1367 C C . ASP A 1 168 ? -10.815 12.416 9.312 1.00 93.31 168 ASP A C 1
ATOM 1369 O O . ASP A 1 168 ? -10.460 13.186 10.213 1.00 93.31 168 ASP A O 1
ATOM 1373 N N . PHE A 1 169 ? -10.334 12.514 8.076 1.00 85.38 169 PHE A N 1
ATOM 1374 C CA . PHE A 1 169 ? -9.500 13.601 7.585 1.00 85.38 169 PHE A CA 1
ATOM 1375 C C . PHE A 1 169 ? -9.912 13.968 6.155 1.00 85.38 169 PHE A C 1
ATOM 1377 O O . PHE A 1 169 ? -9.622 13.253 5.200 1.00 85.38 169 PHE A O 1
ATOM 1384 N N . GLY A 1 170 ? -10.598 15.100 5.995 1.00 88.12 170 GLY A N 1
ATOM 1385 C CA . GLY A 1 170 ? -11.152 15.486 4.696 1.00 88.12 170 GLY A CA 1
ATOM 1386 C C . GLY A 1 170 ? -12.261 14.527 4.259 1.00 88.12 170 GLY A C 1
ATOM 1387 O O . GLY A 1 170 ? -13.228 14.345 4.990 1.00 88.12 170 GLY A O 1
ATOM 1388 N N . ASN A 1 171 ? -12.121 13.937 3.072 1.00 89.81 171 ASN A N 1
ATOM 1389 C CA . ASN A 1 171 ? -13.049 12.956 2.497 1.00 89.81 171 ASN A CA 1
ATOM 1390 C C . ASN A 1 171 ? -12.630 11.495 2.757 1.00 89.81 171 ASN A C 1
ATOM 1392 O O . ASN A 1 171 ? -13.037 10.598 2.021 1.00 89.81 171 ASN A O 1
ATOM 1396 N N . GLN A 1 172 ? -11.783 11.266 3.761 1.00 93.00 172 GLN A N 1
ATOM 1397 C CA . GLN A 1 172 ? -11.172 9.974 4.057 1.00 93.00 172 GLN A CA 1
ATOM 1398 C C . GLN A 1 172 ? -11.392 9.602 5.525 1.00 93.00 172 GLN A C 1
ATOM 1400 O O . GLN A 1 172 ? -11.139 10.415 6.414 1.00 93.00 172 GLN A O 1
ATOM 1405 N N . SER A 1 173 ? -11.818 8.370 5.776 1.00 94.88 173 SER A N 1
ATOM 1406 C CA . SER A 1 173 ? -11.880 7.722 7.083 1.00 94.88 173 SER A CA 1
ATOM 1407 C C . SER A 1 173 ? -10.653 6.833 7.264 1.00 94.88 173 SER A C 1
ATOM 1409 O O . SER A 1 173 ? -10.349 5.989 6.422 1.00 94.88 173 SER A O 1
ATOM 1411 N N . PHE A 1 174 ? -9.932 7.033 8.363 1.00 95.94 174 PHE A N 1
ATOM 1412 C CA . PHE A 1 174 ? -8.659 6.383 8.648 1.00 95.94 174 PHE A CA 1
ATOM 1413 C C . PHE A 1 174 ? -8.847 5.192 9.588 1.00 95.94 174 PHE A C 1
ATOM 1415 O O . PHE A 1 174 ? -9.345 5.355 10.707 1.00 95.94 174 PHE A O 1
ATOM 1422 N N . TYR A 1 175 ? -8.388 4.020 9.158 1.00 97.44 175 TYR A N 1
ATOM 1423 C CA . TYR A 1 175 ? -8.460 2.762 9.895 1.00 97.44 175 TYR A CA 1
ATOM 1424 C C . TYR A 1 175 ? -7.055 2.281 10.234 1.00 97.44 175 TYR A C 1
ATOM 1426 O O . TYR A 1 175 ? -6.175 2.322 9.376 1.00 97.44 175 TYR A O 1
ATOM 1434 N N . ARG A 1 176 ? -6.823 1.822 11.466 1.00 97.62 176 ARG A N 1
ATOM 1435 C CA . ARG A 1 176 ? -5.491 1.425 11.939 1.00 97.62 176 ARG A CA 1
ATOM 1436 C C . ARG A 1 176 ? -5.541 0.166 12.791 1.00 97.62 176 ARG A C 1
ATOM 1438 O O . ARG A 1 176 ? -6.466 -0.028 13.570 1.00 97.62 176 ARG A O 1
ATOM 1445 N N . SER A 1 177 ? -4.523 -0.675 12.657 1.00 97.88 177 SER A N 1
ATOM 1446 C CA . SER A 1 177 ? -4.362 -1.864 13.481 1.00 97.88 177 SER A CA 1
ATOM 1447 C C . SER A 1 177 ? -3.893 -1.491 14.886 1.00 97.88 177 SER A C 1
ATOM 1449 O O . SER A 1 177 ? -3.274 -0.442 15.108 1.00 97.88 177 SER A O 1
ATOM 1451 N N . GLU A 1 178 ? -4.067 -2.406 15.834 1.00 95.81 178 GLU A N 1
ATOM 1452 C CA . GLU A 1 178 ? -3.200 -2.421 17.009 1.00 95.81 178 GLU A CA 1
ATOM 1453 C C . GLU A 1 178 ? -1.740 -2.702 16.604 1.00 95.81 178 GLU A C 1
ATOM 1455 O O . GLU A 1 178 ? -1.399 -2.857 15.425 1.00 95.81 178 GLU A O 1
ATOM 1460 N N . ARG A 1 179 ? -0.843 -2.730 17.589 1.00 95.00 179 ARG A N 1
ATOM 1461 C CA . ARG A 1 179 ? 0.538 -3.134 17.345 1.00 95.00 179 ARG A CA 1
ATOM 1462 C C . ARG A 1 179 ? 0.577 -4.638 17.098 1.00 95.00 179 ARG A C 1
ATOM 1464 O O . ARG A 1 179 ? 0.121 -5.394 17.949 1.00 95.00 179 ARG A O 1
ATOM 1471 N N . ILE A 1 180 ? 1.144 -5.055 15.972 1.00 95.75 180 ILE A N 1
ATOM 1472 C CA . ILE A 1 180 ? 1.202 -6.464 15.576 1.00 95.75 180 ILE A CA 1
ATOM 1473 C C . ILE A 1 180 ? 2.659 -6.915 15.553 1.00 95.75 180 ILE A C 1
ATOM 1475 O O . ILE A 1 180 ? 3.501 -6.247 14.952 1.00 95.75 180 ILE A O 1
ATOM 1479 N N . GLU A 1 181 ? 2.944 -8.042 16.206 1.00 95.06 181 GLU A N 1
ATOM 1480 C CA . GLU A 1 181 ? 4.213 -8.753 16.057 1.00 95.06 181 GLU A CA 1
ATOM 1481 C C . GLU A 1 181 ? 4.166 -9.591 14.775 1.00 95.06 181 GLU A C 1
ATOM 1483 O O . GLU A 1 181 ? 3.262 -10.404 14.586 1.00 95.06 181 GLU A O 1
ATOM 1488 N N . VAL A 1 182 ? 5.126 -9.367 13.885 1.00 91.44 182 VAL A N 1
ATOM 1489 C CA . VAL A 1 182 ? 5.170 -9.948 12.544 1.00 91.44 182 VAL A CA 1
ATOM 1490 C C . VAL A 1 182 ? 6.479 -10.701 12.383 1.00 91.44 182 VAL A C 1
ATOM 1492 O O . VAL A 1 182 ? 7.544 -10.128 12.613 1.00 91.44 182 VAL A O 1
ATOM 1495 N N . GLU A 1 183 ? 6.432 -11.968 11.973 1.00 89.75 183 GLU A N 1
ATOM 1496 C CA . GLU A 1 183 ? 7.630 -12.743 11.626 1.00 89.75 183 GLU A CA 1
ATOM 1497 C C . GLU A 1 183 ? 8.020 -12.513 10.166 1.00 89.75 183 GLU A C 1
ATOM 1499 O O . GLU A 1 183 ? 9.149 -12.085 9.906 1.00 89.75 183 GLU A O 1
ATOM 1504 N N . ILE A 1 184 ? 7.068 -12.709 9.252 1.00 90.06 184 ILE A N 1
ATOM 1505 C CA . ILE A 1 184 ? 7.209 -12.491 7.813 1.00 90.06 184 ILE A CA 1
ATOM 1506 C C . ILE A 1 184 ? 6.340 -11.294 7.427 1.00 90.06 184 ILE A C 1
ATOM 1508 O O . ILE A 1 184 ? 5.138 -11.272 7.675 1.00 90.06 184 ILE A O 1
ATOM 1512 N N . LEU A 1 185 ? 6.958 -10.256 6.862 1.00 91.62 185 LEU A N 1
ATOM 1513 C CA . LEU A 1 185 ? 6.265 -9.013 6.538 1.00 91.62 185 LEU A CA 1
ATOM 1514 C C . LEU A 1 185 ? 5.648 -9.091 5.139 1.00 91.62 185 LEU A C 1
ATOM 1516 O O . LEU A 1 185 ? 6.093 -8.423 4.207 1.00 91.62 185 LEU A O 1
ATOM 1520 N N . GLU A 1 186 ? 4.619 -9.930 5.035 1.00 93.81 186 GLU A N 1
ATOM 1521 C CA . GLU A 1 186 ? 3.779 -10.103 3.853 1.00 93.81 186 GLU A CA 1
ATOM 1522 C C . GLU A 1 186 ? 2.313 -9.910 4.219 1.00 93.81 186 GLU A C 1
ATOM 1524 O O . GLU A 1 186 ? 1.794 -10.585 5.109 1.00 93.81 186 GLU A O 1
ATOM 1529 N N . TYR A 1 187 ? 1.647 -8.951 3.572 1.00 96.19 187 TYR A N 1
ATOM 1530 C CA . TYR A 1 187 ? 0.284 -8.595 3.946 1.00 96.19 187 TYR A CA 1
ATOM 1531 C C . TYR A 1 187 ? -0.576 -8.039 2.816 1.00 96.19 187 TYR A C 1
ATOM 1533 O O . TYR A 1 187 ? -0.094 -7.607 1.768 1.00 96.19 187 TYR A O 1
ATOM 1541 N N . TYR A 1 188 ? -1.882 -8.022 3.063 1.00 96.69 188 TYR A N 1
ATOM 1542 C CA . TYR A 1 188 ? -2.894 -7.321 2.274 1.00 96.69 188 TYR A CA 1
ATOM 1543 C C . TYR A 1 188 ? -4.071 -6.927 3.174 1.00 96.69 188 TYR A C 1
ATOM 1545 O O . TYR A 1 188 ? -4.174 -7.400 4.309 1.00 96.69 188 TYR A O 1
ATOM 1553 N N . PHE A 1 189 ? -4.967 -6.072 2.683 1.00 97.75 189 PHE A N 1
ATOM 1554 C CA . PHE A 1 189 ? -6.178 -5.700 3.416 1.00 97.75 189 PHE A CA 1
ATOM 1555 C C . PHE A 1 189 ? -7.415 -6.325 2.786 1.00 97.75 189 PHE A C 1
ATOM 1557 O O . PHE A 1 189 ? -7.546 -6.382 1.567 1.00 97.75 189 PHE A O 1
ATOM 1564 N N . LYS A 1 190 ? -8.347 -6.738 3.635 1.00 97.56 190 LYS A N 1
ATOM 1565 C CA . LYS A 1 190 ? -9.725 -7.083 3.302 1.00 97.56 190 LYS A CA 1
ATOM 1566 C C . LYS A 1 190 ? -10.625 -5.932 3.740 1.00 97.56 190 LYS A C 1
ATOM 1568 O O . LYS A 1 190 ? -10.531 -5.474 4.877 1.00 97.56 190 LYS A O 1
ATOM 1573 N N . ILE A 1 191 ? -11.478 -5.461 2.839 1.00 96.75 191 ILE A N 1
ATOM 1574 C CA . ILE A 1 191 ? -12.365 -4.313 3.035 1.00 96.75 191 ILE A CA 1
ATOM 1575 C C . ILE A 1 191 ? -13.795 -4.765 2.736 1.00 96.75 191 ILE A C 1
ATOM 1577 O O . ILE A 1 191 ? -14.165 -5.019 1.589 1.00 96.75 191 ILE A O 1
ATOM 1581 N N . GLY A 1 192 ? -14.604 -4.886 3.783 1.00 94.06 192 GLY A N 1
ATOM 1582 C CA . GLY A 1 192 ? -16.029 -5.165 3.705 1.00 94.06 192 GLY A CA 1
ATOM 1583 C C . GLY A 1 192 ? -16.820 -3.888 3.435 1.00 94.06 192 GLY A C 1
ATOM 1584 O O . GLY A 1 192 ? -16.801 -2.954 4.235 1.00 94.06 192 GLY A O 1
ATOM 1585 N N . THR A 1 193 ? -17.556 -3.871 2.326 1.00 82.38 193 THR A N 1
ATOM 1586 C CA . THR A 1 193 ? -18.407 -2.747 1.874 1.00 82.38 193 THR A CA 1
ATOM 1587 C C . THR A 1 193 ? -19.894 -2.970 2.200 1.00 82.38 193 THR A C 1
ATOM 1589 O O . THR A 1 193 ? -20.793 -2.409 1.576 1.00 82.38 193 THR A O 1
ATOM 1592 N N . GLY A 1 194 ? -20.192 -3.883 3.132 1.00 75.44 194 GLY A N 1
ATOM 1593 C CA . GLY A 1 194 ? -21.547 -4.312 3.501 1.00 75.44 194 GLY A CA 1
ATOM 1594 C C . GLY A 1 194 ? -22.251 -5.224 2.482 1.00 75.44 194 GLY A C 1
ATOM 1595 O O . GLY A 1 194 ? -23.095 -6.025 2.878 1.00 75.44 194 GLY A O 1
ATOM 1596 N N . LYS A 1 195 ? -21.912 -5.138 1.188 1.00 71.44 195 LYS A N 1
ATOM 1597 C CA . LYS A 1 195 ? -22.442 -6.018 0.124 1.00 71.44 195 LYS A CA 1
ATOM 1598 C C . LYS A 1 195 ? -21.397 -6.968 -0.443 1.00 71.44 195 LYS A C 1
ATOM 1600 O O . LYS A 1 195 ? -21.736 -8.106 -0.742 1.00 71.44 195 LYS A O 1
ATOM 1605 N N . ASP A 1 196 ? -20.157 -6.501 -0.542 1.00 84.56 196 ASP A N 1
ATOM 1606 C CA . ASP A 1 196 ? -19.043 -7.237 -1.125 1.00 84.56 196 ASP A CA 1
ATOM 1607 C C . ASP A 1 196 ? -17.785 -7.113 -0.259 1.00 84.56 196 ASP A C 1
ATOM 1609 O O . ASP A 1 196 ? -17.616 -6.156 0.508 1.00 84.56 196 ASP A O 1
ATOM 1613 N N . LEU A 1 197 ? -16.892 -8.086 -0.422 1.00 91.44 197 LEU A N 1
ATOM 1614 C CA . LEU A 1 197 ? -15.527 -8.049 0.081 1.00 91.44 197 LEU A CA 1
ATOM 1615 C C . LEU A 1 197 ? -14.602 -7.624 -1.060 1.00 91.44 197 LEU A C 1
ATOM 1617 O O . LEU A 1 197 ? -14.625 -8.231 -2.131 1.00 91.44 197 LEU A O 1
ATOM 1621 N N . VAL A 1 198 ? -13.785 -6.605 -0.820 1.00 94.44 198 VAL A N 1
ATOM 1622 C CA . VAL A 1 198 ? -12.734 -6.159 -1.740 1.00 94.44 198 VAL A CA 1
ATOM 1623 C C . VAL A 1 198 ? -11.387 -6.329 -1.054 1.00 94.44 198 VAL A C 1
ATOM 1625 O O . VAL A 1 198 ? -11.276 -6.169 0.161 1.00 94.44 198 VAL A O 1
ATOM 1628 N N . ILE A 1 199 ? -10.360 -6.665 -1.821 1.00 94.88 199 ILE A N 1
ATOM 1629 C CA . ILE A 1 199 ? -8.992 -6.788 -1.334 1.00 94.88 199 ILE A CA 1
ATOM 1630 C C . ILE A 1 199 ? -8.176 -5.609 -1.839 1.00 94.88 199 ILE A C 1
ATOM 1632 O O . ILE A 1 199 ? -8.272 -5.255 -3.007 1.00 94.88 199 ILE A O 1
ATOM 1636 N N . LEU A 1 200 ? -7.370 -5.015 -0.961 1.00 94.25 200 LEU A N 1
ATOM 1637 C CA . LEU A 1 200 ? -6.290 -4.109 -1.336 1.00 94.25 200 LEU A CA 1
ATOM 1638 C C . LEU A 1 200 ? -4.965 -4.852 -1.192 1.00 94.25 200 LEU A C 1
ATOM 1640 O O . LEU A 1 200 ? -4.519 -5.132 -0.074 1.00 94.25 200 LEU A O 1
ATOM 1644 N N . ASP A 1 201 ? -4.340 -5.137 -2.326 1.00 91.69 201 ASP A N 1
ATOM 1645 C CA . ASP A 1 201 ? -3.022 -5.750 -2.413 1.00 91.69 201 ASP A CA 1
ATOM 1646 C C . ASP A 1 201 ? -1.991 -4.748 -2.970 1.00 91.69 201 ASP A C 1
ATOM 1648 O O . ASP A 1 201 ? -2.289 -3.567 -3.177 1.00 91.69 201 ASP A O 1
ATOM 1652 N N . SER A 1 202 ? -0.749 -5.186 -3.182 1.00 86.38 202 SER A N 1
ATOM 1653 C CA . SER A 1 202 ? 0.334 -4.289 -3.614 1.00 86.38 202 SER A CA 1
ATOM 1654 C C . SER A 1 202 ? 0.167 -3.707 -5.023 1.00 86.38 202 SER A C 1
ATOM 1656 O O . SER A 1 202 ? 0.914 -2.796 -5.383 1.00 86.38 202 SER A O 1
ATOM 1658 N N . LEU A 1 203 ? -0.792 -4.218 -5.804 1.00 83.62 203 LEU A N 1
ATOM 1659 C CA . LEU A 1 203 ? -1.139 -3.768 -7.153 1.00 83.62 203 LEU A CA 1
ATOM 1660 C C . LEU A 1 203 ? -2.474 -2.998 -7.186 1.00 83.62 203 LEU A C 1
ATOM 1662 O O . LEU A 1 203 ? -2.952 -2.638 -8.262 1.00 83.62 203 LEU A O 1
ATOM 1666 N N . GLY A 1 204 ? -3.085 -2.731 -6.028 1.00 87.50 204 GLY A N 1
ATOM 1667 C CA . GLY A 1 204 ? -4.350 -2.004 -5.898 1.00 87.50 204 GLY A CA 1
ATOM 1668 C C . GLY A 1 204 ? -5.520 -2.911 -5.519 1.00 87.50 204 GLY A C 1
ATOM 1669 O O . GLY A 1 204 ? -5.328 -3.969 -4.920 1.00 87.50 204 GLY A O 1
ATOM 1670 N N . LEU A 1 205 ? -6.746 -2.484 -5.837 1.00 91.19 205 LEU A N 1
ATOM 1671 C CA . LEU A 1 205 ? -7.940 -3.260 -5.497 1.00 91.19 205 LEU A CA 1
ATOM 1672 C C . LEU A 1 205 ? -8.135 -4.474 -6.416 1.00 91.19 205 LEU A C 1
ATOM 1674 O O . LEU A 1 205 ? -7.869 -4.402 -7.620 1.00 91.19 205 LEU A O 1
ATOM 1678 N N . CYS A 1 206 ? -8.626 -5.571 -5.843 1.00 90.62 206 CYS A N 1
ATOM 1679 C CA . CYS A 1 206 ? -8.970 -6.818 -6.527 1.00 90.62 206 CYS A CA 1
ATOM 1680 C C . CYS A 1 206 ? -10.016 -7.631 -5.749 1.00 90.62 206 CYS A C 1
ATOM 1682 O O . CYS A 1 206 ? -10.306 -7.361 -4.581 1.00 90.62 206 CYS A O 1
ATOM 1684 N N . ARG A 1 207 ? -10.608 -8.638 -6.403 1.00 90.56 207 ARG A N 1
ATOM 1685 C CA . ARG A 1 207 ? -11.536 -9.586 -5.750 1.00 90.56 207 ARG A CA 1
ATOM 1686 C C . ARG A 1 207 ? -10.838 -10.745 -5.053 1.00 90.56 207 ARG A C 1
ATOM 1688 O O . ARG A 1 207 ? -11.382 -11.294 -4.099 1.00 90.56 207 ARG A O 1
ATOM 1695 N N . GLU A 1 208 ? -9.649 -11.106 -5.521 1.00 89.94 208 GLU A N 1
ATOM 1696 C CA . GLU A 1 208 ? -8.821 -12.184 -4.980 1.00 89.94 208 GLU A CA 1
ATOM 1697 C C . GLU A 1 208 ? -7.370 -11.693 -4.850 1.00 89.94 208 GLU A C 1
ATOM 1699 O O . GLU A 1 208 ? -6.931 -10.916 -5.704 1.00 89.94 208 GLU A O 1
ATOM 1704 N N . PRO A 1 209 ? -6.610 -12.100 -3.812 1.00 87.56 209 PRO A N 1
ATOM 1705 C CA . PRO A 1 209 ? -5.246 -11.614 -3.625 1.00 87.56 209 PRO A CA 1
ATOM 1706 C C . PRO A 1 209 ? -4.355 -12.035 -4.800 1.00 87.56 209 PRO A C 1
ATOM 1708 O O . PRO A 1 209 ? -4.285 -13.222 -5.120 1.00 87.56 209 PRO A O 1
ATOM 1711 N N . ARG A 1 210 ? -3.651 -11.080 -5.422 1.00 84.75 210 ARG A N 1
ATOM 1712 C CA . ARG A 1 210 ? -2.730 -11.348 -6.544 1.00 84.75 210 ARG A CA 1
ATOM 1713 C C . ARG A 1 210 ? -1.279 -11.215 -6.106 1.00 84.75 210 ARG A C 1
ATOM 1715 O O . ARG A 1 210 ? -0.440 -12.032 -6.473 1.00 84.75 210 ARG A O 1
ATOM 1722 N N . ALA A 1 211 ? -0.988 -10.169 -5.331 1.00 83.62 211 ALA A N 1
ATOM 1723 C CA . ALA A 1 211 ? 0.364 -9.858 -4.885 1.00 83.62 211 ALA A CA 1
ATOM 1724 C C . ALA A 1 211 ? 0.379 -9.117 -3.544 1.00 83.62 211 ALA A C 1
ATOM 1726 O O . ALA A 1 211 ? -0.087 -7.982 -3.444 1.00 83.62 211 ALA A O 1
ATOM 1727 N N . PHE A 1 212 ? 1.003 -9.707 -2.531 1.00 90.06 212 PHE A N 1
ATOM 1728 C CA . PHE A 1 212 ? 1.114 -9.103 -1.204 1.00 90.06 212 PHE A CA 1
ATOM 1729 C C . PHE A 1 212 ? 2.059 -7.897 -1.175 1.00 90.06 212 PHE A C 1
ATOM 1731 O O . PHE A 1 212 ? 3.014 -7.798 -1.952 1.00 90.06 212 PHE A O 1
ATOM 1738 N N . PHE A 1 213 ? 1.819 -6.984 -0.235 1.00 90.88 213 PHE A N 1
ATOM 1739 C CA . PHE A 1 213 ? 2.856 -6.069 0.225 1.00 90.88 213 PHE A CA 1
ATOM 1740 C C . PHE A 1 213 ? 3.906 -6.906 0.952 1.00 90.88 213 PHE A C 1
ATOM 1742 O O . PHE A 1 213 ? 3.616 -7.434 2.018 1.00 90.88 213 PHE A O 1
ATOM 1749 N N . SER A 1 214 ? 5.088 -7.058 0.354 1.00 89.44 214 SER A N 1
ATOM 1750 C CA . SER A 1 214 ? 6.174 -7.901 0.865 1.00 89.44 214 SER A CA 1
ATOM 1751 C C . SER A 1 214 ? 7.441 -7.071 1.040 1.00 89.44 214 SER A C 1
ATOM 1753 O O . SER A 1 214 ? 7.888 -6.408 0.096 1.00 89.44 214 SER A O 1
ATOM 1755 N N . PHE A 1 215 ? 7.998 -7.083 2.253 1.00 89.06 215 PHE A N 1
ATOM 1756 C CA . PHE A 1 215 ? 9.195 -6.321 2.607 1.00 89.06 215 PHE A CA 1
ATOM 1757 C C . PHE A 1 215 ? 10.171 -7.159 3.440 1.00 89.06 215 PHE A C 1
ATOM 1759 O O . PHE A 1 215 ? 9.788 -7.832 4.395 1.00 89.06 215 PHE A O 1
ATOM 1766 N N . SER A 1 216 ? 11.467 -7.042 3.142 1.00 87.50 216 SER A N 1
ATOM 1767 C CA . SER A 1 216 ? 12.525 -7.501 4.050 1.00 87.50 216 SER A CA 1
ATOM 1768 C C . SER A 1 216 ? 12.671 -6.503 5.202 1.00 87.50 216 SER A C 1
ATOM 1770 O O . SER A 1 216 ? 12.693 -5.288 4.993 1.00 87.50 216 SER A O 1
ATOM 1772 N N . LYS A 1 217 ? 12.801 -7.014 6.430 1.00 86.69 217 LYS A N 1
ATOM 1773 C CA . LYS A 1 217 ? 12.952 -6.200 7.649 1.00 86.69 217 LYS A CA 1
ATOM 1774 C C . LYS A 1 217 ? 14.283 -5.454 7.715 1.00 86.69 217 LYS A C 1
ATOM 1776 O O . LYS A 1 217 ? 14.391 -4.447 8.412 1.00 86.69 217 LYS A O 1
ATOM 1781 N N . GLU A 1 218 ? 15.281 -5.936 6.983 1.00 86.50 218 GLU A N 1
ATOM 1782 C CA . GLU A 1 218 ? 16.595 -5.317 6.827 1.00 86.50 218 GLU A CA 1
ATOM 1783 C C . GLU A 1 218 ? 16.577 -4.176 5.799 1.00 86.50 218 GLU A C 1
ATOM 1785 O O . GLU A 1 218 ? 17.455 -3.315 5.810 1.00 86.50 218 GLU A O 1
ATOM 1790 N N . ARG A 1 21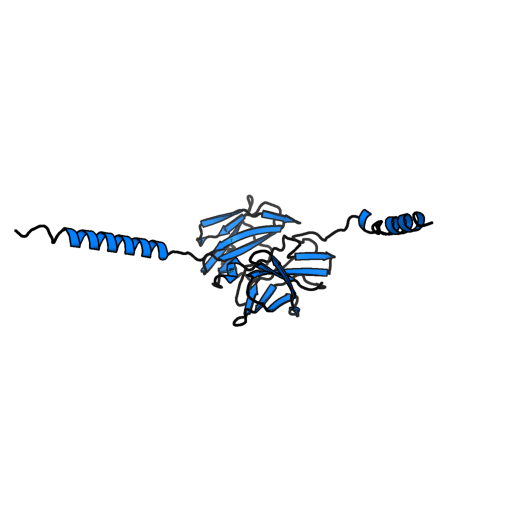9 ? 15.578 -4.159 4.907 1.00 87.38 219 ARG A N 1
ATOM 1791 C CA . ARG A 1 219 ? 15.449 -3.202 3.804 1.00 87.38 219 ARG A CA 1
ATOM 1792 C C . ARG A 1 219 ? 14.019 -2.667 3.737 1.00 87.38 219 ARG A C 1
ATOM 1794 O O . ARG A 1 219 ? 13.329 -2.869 2.745 1.00 87.38 219 ARG A O 1
ATOM 1801 N N . LEU A 1 220 ? 13.557 -1.993 4.789 1.00 91.19 220 LEU A N 1
ATOM 1802 C CA . LEU A 1 220 ? 12.206 -1.416 4.823 1.00 91.19 220 LEU A CA 1
ATOM 1803 C C . LEU A 1 220 ? 12.098 -0.136 3.971 1.00 91.19 220 LEU A C 1
ATOM 1805 O O . LEU A 1 220 ? 13.057 0.632 3.918 1.00 91.19 220 LEU A O 1
ATOM 1809 N N . PRO A 1 221 ? 10.934 0.160 3.364 1.00 90.12 221 PRO A N 1
ATOM 1810 C CA . PRO A 1 221 ? 10.709 1.405 2.614 1.00 90.12 221 PRO A CA 1
ATOM 1811 C C . PRO A 1 221 ? 10.668 2.663 3.501 1.00 90.12 221 PRO A C 1
ATOM 1813 O O . PRO A 1 221 ? 10.717 3.782 2.989 1.00 90.12 221 PRO A O 1
ATOM 1816 N N . ILE A 1 222 ? 10.594 2.478 4.822 1.00 90.50 222 ILE A N 1
ATOM 1817 C CA . ILE A 1 222 ? 10.698 3.509 5.855 1.00 90.50 222 ILE A CA 1
ATOM 1818 C C . ILE A 1 222 ? 11.401 2.918 7.085 1.00 90.50 222 ILE A C 1
ATOM 1820 O O . ILE A 1 222 ? 11.098 1.801 7.505 1.00 90.50 222 ILE A O 1
ATOM 1824 N N . SER A 1 223 ? 12.347 3.650 7.668 1.00 87.81 223 SER A N 1
ATOM 1825 C CA . SER A 1 223 ? 13.138 3.187 8.811 1.00 87.81 223 SER A CA 1
ATOM 1826 C C . SER A 1 223 ? 12.328 3.154 10.102 1.00 87.81 223 SER A C 1
ATOM 1828 O O . SER A 1 223 ? 11.367 3.917 10.286 1.00 87.81 223 SER A O 1
ATOM 1830 N N . TYR A 1 224 ? 12.775 2.315 11.039 1.00 86.19 224 TYR A N 1
ATOM 1831 C CA . TYR A 1 224 ? 12.276 2.283 12.411 1.00 86.19 224 TYR A CA 1
ATOM 1832 C C . TYR A 1 224 ? 12.276 3.678 13.035 1.00 86.19 224 TYR A C 1
ATOM 1834 O O . TYR A 1 224 ? 13.152 4.506 12.774 1.00 86.19 224 TYR A O 1
ATOM 1842 N N . PHE A 1 225 ? 11.270 3.956 13.862 1.00 75.62 225 PHE A N 1
ATOM 1843 C CA . PHE A 1 225 ? 11.261 5.205 14.607 1.00 75.62 225 PHE A CA 1
ATOM 1844 C C . PHE A 1 225 ? 12.281 5.143 15.749 1.00 75.62 225 PHE A C 1
ATOM 1846 O O . PHE A 1 225 ? 11.993 4.659 16.844 1.00 75.62 225 PHE A O 1
ATOM 1853 N N . GLU A 1 226 ? 13.479 5.663 15.507 1.00 68.94 226 GLU A N 1
ATOM 1854 C CA . GLU A 1 226 ? 14.487 5.810 16.548 1.00 68.94 226 GLU A CA 1
ATOM 1855 C C . GLU A 1 226 ? 14.255 7.103 17.332 1.00 68.94 226 GLU A C 1
ATOM 1857 O O . GLU A 1 226 ? 14.515 8.213 16.861 1.00 68.94 226 GLU A O 1
ATOM 1862 N N . LEU A 1 227 ? 13.769 6.966 18.569 1.00 69.69 227 LEU A N 1
ATOM 1863 C CA . LEU A 1 227 ? 13.764 8.082 19.509 1.00 69.69 227 LEU A CA 1
ATOM 1864 C C . LEU A 1 227 ? 15.206 8.577 19.701 1.00 69.69 227 LEU A C 1
ATOM 1866 O O . LEU A 1 227 ? 16.082 7.765 20.016 1.00 69.69 227 LEU A O 1
ATOM 1870 N N . PRO A 1 228 ? 15.471 9.889 19.590 1.00 71.44 228 PRO A N 1
ATOM 1871 C CA . PRO A 1 228 ? 16.784 10.424 19.904 1.00 71.44 228 PRO A CA 1
ATOM 1872 C C . PRO A 1 228 ? 17.178 10.079 21.343 1.00 71.44 228 PRO A C 1
ATOM 1874 O O . PRO A 1 228 ? 16.348 10.191 22.248 1.00 71.44 228 PRO A O 1
ATOM 1877 N N . GLU A 1 229 ? 18.442 9.730 21.581 1.00 70.75 229 GLU A N 1
ATOM 1878 C CA . GLU A 1 229 ? 18.936 9.329 22.912 1.00 70.75 229 GLU A CA 1
ATOM 1879 C C . GLU A 1 229 ? 18.589 10.337 24.019 1.00 70.75 229 GLU A C 1
ATOM 1881 O O . GLU A 1 229 ? 18.181 9.957 25.115 1.00 70.75 229 GLU A O 1
ATOM 1886 N N . TRP A 1 230 ? 18.636 11.638 23.714 1.00 71.06 230 TRP A N 1
ATOM 1887 C CA . TRP A 1 230 ? 18.302 12.704 24.666 1.00 71.06 230 TRP A CA 1
ATOM 1888 C C . TRP A 1 230 ? 16.842 12.672 25.152 1.00 71.06 230 TRP A C 1
ATOM 1890 O O . TRP A 1 230 ? 16.534 13.209 26.215 1.00 71.06 230 TRP A O 1
ATOM 1900 N N . SER A 1 231 ? 15.939 12.037 24.401 1.00 72.00 231 SER A N 1
ATOM 1901 C CA . SER A 1 231 ? 14.519 11.915 24.749 1.00 72.00 231 SER A CA 1
ATOM 1902 C C . SER A 1 231 ? 14.209 10.687 25.615 1.00 72.00 231 SER A C 1
ATOM 1904 O O . SER A 1 231 ? 13.218 10.695 26.343 1.00 72.00 231 SER A O 1
ATOM 1906 N N . LYS A 1 232 ? 15.082 9.668 25.624 1.00 61.75 232 LYS A N 1
ATOM 1907 C CA . LYS A 1 232 ? 14.867 8.381 26.318 1.00 61.75 232 LYS A CA 1
ATOM 1908 C C . LYS A 1 232 ? 14.989 8.451 27.851 1.00 61.75 232 LYS A C 1
ATOM 1910 O O . LYS A 1 232 ? 14.709 7.470 28.531 1.00 61.75 232 LYS A O 1
ATOM 1915 N N . GLY A 1 233 ? 15.368 9.604 28.406 1.00 52.78 233 GLY A N 1
ATOM 1916 C CA . GLY A 1 233 ? 15.455 9.849 29.855 1.00 52.78 233 GLY A CA 1
ATOM 1917 C C . GLY A 1 233 ? 14.930 11.215 30.301 1.00 52.78 233 GLY A C 1
ATOM 1918 O O . GLY A 1 233 ? 15.036 11.564 31.477 1.00 52.78 233 GLY A O 1
ATOM 1919 N N . SER A 1 234 ? 14.361 12.005 29.388 1.00 49.59 234 SER A N 1
ATOM 1920 C CA . SER A 1 234 ? 13.845 13.330 29.717 1.00 49.59 234 SER A CA 1
ATOM 1921 C C . SER A 1 234 ? 12.399 13.209 30.186 1.00 49.59 234 SER A C 1
ATOM 1923 O O . SER A 1 234 ? 11.463 13.447 29.424 1.00 49.59 234 SER A O 1
ATOM 1925 N N . ALA A 1 235 ? 12.205 12.866 31.463 1.00 52.38 235 ALA A N 1
ATOM 1926 C CA . ALA A 1 235 ? 10.963 13.208 32.142 1.00 52.38 235 ALA A CA 1
ATOM 1927 C C . ALA A 1 235 ? 10.767 14.720 31.965 1.00 52.38 235 ALA A C 1
ATOM 1929 O O . ALA A 1 235 ? 11.558 15.518 32.474 1.00 52.38 235 ALA A O 1
ATOM 1930 N N . LEU A 1 236 ? 9.778 15.110 31.152 1.00 49.62 236 LEU A N 1
ATOM 1931 C CA . LEU A 1 236 ? 9.415 16.508 30.958 1.00 49.62 236 LEU A CA 1
ATOM 1932 C C . LEU A 1 236 ? 9.345 17.176 32.333 1.00 49.62 236 LEU A C 1
ATOM 1934 O O . LEU A 1 236 ? 8.713 16.659 33.251 1.00 49.62 236 LEU A O 1
ATOM 1938 N N . LEU A 1 237 ? 10.006 18.324 32.459 1.00 45.69 237 LEU A N 1
ATOM 1939 C CA . LEU A 1 237 ? 10.101 19.179 33.646 1.00 45.69 237 LEU A CA 1
ATOM 1940 C C . LEU A 1 237 ? 8.733 19.761 34.082 1.00 45.69 237 LEU A C 1
ATOM 1942 O O . LEU A 1 237 ? 8.641 20.920 34.482 1.00 45.69 237 LEU A O 1
ATOM 1946 N N . SER A 1 238 ? 7.643 18.993 34.026 1.00 50.53 238 SER A N 1
ATOM 1947 C CA . SER A 1 238 ? 6.348 19.358 34.600 1.00 50.53 238 SER A CA 1
ATOM 1948 C C . SER A 1 238 ? 6.373 19.367 36.133 1.00 50.53 238 SER A C 1
ATOM 1950 O O . SER A 1 238 ? 5.539 20.033 36.746 1.00 50.53 238 SER A O 1
ATOM 1952 N N . ASP A 1 239 ? 7.373 18.744 36.767 1.00 49.84 239 ASP A N 1
ATOM 1953 C CA . ASP A 1 239 ? 7.519 18.747 38.229 1.00 49.84 239 ASP A CA 1
ATOM 1954 C C . ASP A 1 239 ? 8.220 19.993 38.798 1.00 49.84 239 ASP A C 1
ATOM 1956 O O . ASP A 1 239 ? 7.941 20.384 39.934 1.00 49.84 239 ASP A O 1
ATOM 1960 N N . ILE A 1 240 ? 9.020 20.724 38.009 1.00 54.03 240 ILE A N 1
ATOM 1961 C CA . ILE A 1 240 ? 9.621 21.990 38.481 1.00 54.03 240 ILE A CA 1
ATOM 1962 C C . ILE A 1 240 ? 8.549 23.074 38.669 1.00 54.03 240 ILE A C 1
ATOM 1964 O O . ILE A 1 240 ? 8.623 23.893 39.587 1.00 54.03 240 ILE A O 1
ATOM 1968 N N . SER A 1 241 ? 7.477 23.030 37.878 1.00 51.09 241 SER A N 1
ATOM 1969 C CA . SER A 1 241 ? 6.347 23.956 38.012 1.00 51.09 241 SER A CA 1
ATOM 1970 C C . SER A 1 241 ? 5.513 23.682 39.272 1.00 51.09 241 SER A C 1
ATOM 1972 O O . SER A 1 241 ? 4.930 24.604 39.853 1.00 51.09 241 SER A O 1
ATOM 1974 N N . ARG A 1 242 ? 5.480 22.423 39.731 1.00 52.09 242 ARG A N 1
ATOM 1975 C CA . ARG A 1 242 ? 4.762 21.999 40.940 1.00 52.09 242 ARG A CA 1
ATOM 1976 C C . ARG A 1 242 ? 5.519 22.384 42.214 1.00 52.09 242 ARG A C 1
ATOM 1978 O O . ARG A 1 242 ? 4.891 22.828 43.176 1.00 52.09 242 ARG A O 1
ATOM 1985 N N . GLU A 1 243 ? 6.849 22.323 42.189 1.00 52.78 243 GLU A N 1
ATOM 1986 C CA . GLU A 1 243 ? 7.700 22.729 43.316 1.00 52.78 243 GLU A CA 1
ATOM 1987 C C . GLU A 1 243 ? 7.831 24.262 43.436 1.00 52.78 243 GLU A C 1
ATOM 1989 O O . GLU A 1 243 ? 7.784 24.809 44.540 1.00 52.78 243 GLU A O 1
ATOM 1994 N N . ILE A 1 244 ? 7.866 24.996 42.314 1.00 55.38 244 ILE A N 1
ATOM 1995 C CA . ILE A 1 244 ? 7.856 26.472 42.330 1.00 55.38 244 ILE A CA 1
ATOM 1996 C C . ILE A 1 244 ? 6.505 27.024 42.826 1.00 55.38 244 ILE A C 1
ATOM 1998 O O . ILE A 1 244 ? 6.484 28.044 43.519 1.00 55.38 244 ILE A O 1
ATOM 2002 N N . ARG A 1 245 ? 5.373 26.352 42.551 1.00 52.88 245 ARG A N 1
ATOM 2003 C CA . ARG A 1 245 ? 4.068 26.735 43.133 1.00 52.88 245 ARG A CA 1
ATOM 2004 C C . ARG A 1 245 ? 3.985 26.479 44.636 1.00 52.88 245 ARG A C 1
ATOM 2006 O O . ARG A 1 245 ? 3.414 27.310 45.332 1.00 52.88 245 ARG A O 1
ATOM 2013 N N . LYS A 1 246 ? 4.586 25.399 45.147 1.00 52.84 246 LYS A N 1
ATOM 2014 C CA . LYS A 1 246 ? 4.620 25.104 46.592 1.00 52.84 246 LYS A CA 1
ATOM 2015 C C . LYS A 1 246 ? 5.431 26.125 47.396 1.00 52.84 246 LYS A C 1
ATOM 2017 O O . LYS A 1 246 ? 5.065 26.431 48.525 1.00 52.84 246 LYS A O 1
ATOM 2022 N N . ARG A 1 247 ? 6.496 26.683 46.810 1.00 53.66 247 ARG A N 1
ATOM 2023 C CA . ARG A 1 247 ? 7.357 27.692 47.458 1.00 53.66 247 ARG A CA 1
ATOM 2024 C C . ARG A 1 247 ? 6.845 29.134 47.370 1.00 53.66 247 ARG A C 1
ATOM 2026 O O . ARG A 1 247 ? 7.426 30.005 48.001 1.00 53.66 247 ARG A O 1
ATOM 2033 N N . ARG A 1 248 ? 5.784 29.404 46.600 1.00 52.16 248 ARG A N 1
ATOM 2034 C CA . ARG A 1 248 ? 5.122 30.726 46.539 1.00 52.16 248 ARG A CA 1
ATOM 2035 C C . ARG A 1 248 ? 3.885 30.841 47.439 1.00 52.16 248 ARG A C 1
ATOM 2037 O O . ARG A 1 248 ? 3.281 31.905 47.486 1.00 52.16 248 ARG A O 1
ATOM 2044 N N . SER A 1 249 ? 3.503 29.761 48.117 1.00 54.31 249 SER A N 1
ATOM 2045 C CA . SER A 1 249 ? 2.373 29.708 49.055 1.00 54.31 249 SER A CA 1
ATOM 2046 C C . SER A 1 249 ? 2.806 29.521 50.518 1.00 54.31 249 SER A C 1
ATOM 2048 O O . SER A 1 249 ? 1.997 29.074 51.328 1.00 54.31 249 SER A O 1
ATOM 2050 N N . GLN A 1 250 ? 4.070 29.814 50.840 1.00 45.97 250 GLN A N 1
ATOM 2051 C CA . GLN A 1 250 ? 4.582 29.962 52.208 1.00 45.97 250 GLN A CA 1
ATOM 2052 C C . GLN A 1 250 ? 4.993 31.410 52.445 1.00 45.97 250 GLN A C 1
ATOM 2054 O O . GLN A 1 250 ? 5.542 32.010 51.492 1.00 45.97 250 GLN A O 1
#

Foldseek 3Di:
DDDDPPPVVVVVVVVVVVVVVVVVVVVVDPQDWFKWKDKAADPAFKWKQKPVVRDIGGWDAFALRMTMDMDTHGAAKIKMFIDGPVGTDDGPPPQQFDQDDPPGIGIDGHDDPDPFRVFKDQDQSDCLAWAAQDLFKIKHKIKTFPDADKFKWKAAPNDTFTWDFDDDDDRITMTMTDIGGHDFPWIWMWIHPVVAIWIQANGTIDNDRRGTPGDDSVRGSDDHDDDPPVPPPDPDVPVVVVVVVVVVVD

Organism: NCBI:txid221214

pLDDT: mean 78.37, std 18.44, range [37.91, 98.25]